Protein 2C3F (pdb70)

Nearest PDB structures (foldseek):
  2c3f-assembly1_A  TM=1.003E+00  e=1.573E-57  Streptococcus pyogenes
  3eka-assembly1_A  TM=9.941E-01  e=5.728E-52  Streptococcus pyogenes
  2dp5-assembly1_A  TM=1.001E+00  e=6.295E-51  Streptococcus pyogenes
  6x3m-assembly2_D  TM=7.873E-01  e=4.882E-37  Streptococcus pyogenes phage H4489A
  6wv2-assembly1_A  TM=9.890E-01  e=7.586E-31  Streptococcus pyogenes phage H4489A

Sequence (322 aa):
LRVQFKRMKAAEWARSDVILLESEIGFETDTGFARAGDGHNRFSDLGYISPLDYNLLTNKPNIDGLATKVETAQKLQQKADKETVYTKAESKQELDKKLNLKGGVMTGQLKFKPATGGAVNIDLSSTRGAGVVVYSDNDTSDGPLMSLRTGKETFNQSALFVDYKGTTNAVNIAMRQPTTPNFSSALNITSGNENGSAMQLRGSEKALGTLKITHENPSIGADYDKNAAALSIDIVKKTNGAGTAAQGIYINSTSGTTGKLLRIRNLSDDKFYVKSDGGFYAKETSQIDGNLKLKDPTANDHAATKAYVDKAISELKKLILK

Solvent-accessible surface area: 31486 Å² total; per-residue (Å²): 217,238,94,136,80,98,114,37,103,29,61,64,2,64,181,16,102,44,70,2,126,134,84,65,53,0,69,4,65,86,55,48,108,15,35,37,7,54,38,128,46,120,3,56,100,12,54,96,103,74,91,149,66,106,112,119,100,119,153,89,82,112,94,146,55,119,87,80,189,112,53,57,59,124,122,114,82,154,150,82,97,199,103,104,89,156,80,190,78,80,44,69,51,83,125,119,154,147,110,100,193,134,44,54,138,95,140,52,157,109,105,101,139,114,153,166,57,65,62,88,75,88,110,72,106,120,84,115,46,77,35,95,100,71,170,61,146,105,140,110,84,162,42,100,108,121,84,100,200,70,56,158,186,123,108,121,125,80,62,127,157,70,114,93,196,57,150,102,103,53,95,121,94,54,97,196,171,53,143,98,128,95,216,64,74,54,109,122,85,121,61,89,95,173,144,37,82,67,117,158,96,232,36,117,70,209,86,153,43,64,112,160,76,106,79,146,44,105,36,190,32,104,96,151,39,155,140,52,64,58,104,100,85,125,73,108,119,170,124,122,27,121,46,74,102,68,131,42,118,152,98,91,40,137,115,61,65,141,34,86,61,77,124,82,107,100,178,90,48,32,70,69,41,37,88,53,114,46,31,142,84,38,86,132,145,89,150,109,135,55,145,114,204,73,181,85,21,129,48,168,133,91,60,58,20,165,64,114,76,69,74,54,112,44,97,93,135,134,128,108,127,221

Radius of gyration: 59.36 Å; Cα contacts (8 Å, |Δi|>4): 219; chains: 1; bounding box: 44×42×215 Å

Foldseek 3Di:
DPDDAAEEAPVCQVPDPDAAQAQGWYAHPVPRWIFGGNHDDGPVPTDTPDDPDLVPDDPDPPPVPDDDPVVVVVVCVPDDDPVPDDDPVRVVVVCVVDDDPVDDDDPDDDDDDDCVDDPDDFDCPPHDDDTDDFDDPDPDDDDDSDDFDDDDPPDDDDSDDQDDDDDDDSDDFDDDDDPDDDDDDSDDWDDPDPPDDSDDFDDDDPPDDSDDFDDDPPDPDPCPCVPPDSDDWDDFDDVVDPTDDDDTDDFDDVVADQAWRAFDDDPPHTAKTQGSVGDMDHNDDDDDPDDDDDDADDDPPDDHDPVRVVVVVVVVVVVVVD

InterPro domains:
  IPR009860 Hyaluronidase, bacterial [PF07212] (130-295)
  IPR041352 Major tropism determinant, N-terminal domain [PF18454] (9-45)

B-factor: mean 29.76, std 8.84, range [9.26, 75.33]

Structure (mmCIF, N/CA/C/O backbone):
data_2C3F
#
_entry.id   2C3F
#
_cell.length_a   58.534
_cell.length_b   58.534
_cell.length_c   586.585
_cell.angle_alpha   90.00
_cell.angle_beta   90.00
_cell.angle_gamma   120.00
#
_symmetry.space_group_name_H-M   'H 3 2'
#
loop_
_entity.id
_entity.type
_entity.pdbx_description
1 polymer 'HYALURONIDASE, PHAGE ASSOCIATED'
2 non-polymer 'SODIUM ION'
3 water water
#
loop_
_atom_site.group_PDB
_atom_site.id
_atom_site.type_symbol
_atom_site.label_atom_id
_atom_site.label_alt_id
_atom_site.label_comp_id
_atom_site.label_asym_id
_atom_site.label_entity_id
_atom_site.label_seq_id
_atom_site.pdbx_PDB_ins_code
_atom_site.Cartn_x
_atom_site.Cartn_y
_atom_site.Cartn_z
_atom_site.occupancy
_atom_site.B_iso_or_equiv
_atom_site.auth_seq_id
_atom_site.auth_comp_id
_atom_site.auth_asym_id
_atom_site.auth_atom_id
_atom_site.pdbx_PDB_model_num
ATOM 1 N N . LEU A 1 28 ? -5.186 -4.662 3.806 1.00 48.68 7 LEU A N 1
ATOM 2 C CA . LEU A 1 28 ? -3.877 -4.671 4.524 1.00 48.25 7 LEU A CA 1
ATOM 3 C C . LEU A 1 28 ? -3.987 -5.406 5.842 1.00 47.02 7 LEU A C 1
ATOM 4 O O . LEU A 1 28 ? -4.883 -5.115 6.646 1.00 48.23 7 LEU A O 1
ATOM 9 N N . ARG A 1 29 ? -3.089 -6.360 6.063 1.00 44.69 8 ARG A N 1
ATOM 10 C CA . ARG A 1 29 ? -2.807 -6.825 7.416 1.00 42.30 8 ARG A CA 1
ATOM 11 C C . ARG A 1 29 ? -1.361 -6.417 7.622 1.00 40.15 8 ARG A C 1
ATOM 12 O O . ARG A 1 29 ? -0.462 -7.009 7.039 1.00 41.03 8 ARG A O 1
ATOM 20 N N . VAL A 1 30 ? -1.135 -5.398 8.434 1.00 35.60 9 VAL A N 1
ATOM 21 C CA . VAL A 1 30 ? 0.206 -4.862 8.579 1.00 31.19 9 VAL A CA 1
ATOM 22 C C . VAL A 1 30 ? 0.976 -5.705 9.579 1.00 28.62 9 VAL A C 1
ATOM 23 O O . VAL A 1 30 ? 0.425 -6.066 10.610 1.00 27.03 9 VAL A O 1
ATOM 27 N N . GLN A 1 31 ? 2.244 -6.007 9.280 1.00 25.40 10 GLN A N 1
ATOM 28 C CA . GLN A 1 31 ? 3.133 -6.574 10.274 1.00 24.27 10 GLN A CA 1
ATOM 29 C C . GLN A 1 31 ? 4.307 -5.615 10.440 1.00 23.50 10 GLN A C 1
ATOM 30 O O . GLN A 1 31 ? 4.594 -4.813 9.544 1.00 24.49 10 GLN A O 1
ATOM 36 N N . PHE A 1 32 ? 4.955 -5.701 11.578 1.00 22.44 11 PHE A N 1
ATOM 37 C CA . PHE A 1 32 ? 5.917 -4.655 12.010 1.00 21.06 11 PHE A CA 1
ATOM 38 C C . PHE A 1 32 ? 7.265 -5.259 12.118 1.00 22.04 11 PHE A C 1
ATOM 39 O O . PHE A 1 32 ? 7.375 -6.469 12.297 1.00 22.11 11 PHE A O 1
ATOM 47 N N . LYS A 1 33 ? 8.319 -4.438 12.047 1.00 22.84 12 LYS A N 1
ATOM 48 C CA . LYS A 1 33 ? 9.664 -4.935 12.334 1.00 23.66 12 LYS A CA 1
ATOM 49 C C . LYS A 1 33 ? 9.631 -5.614 13.730 1.00 23.21 12 LYS A C 1
ATOM 50 O O . LYS A 1 33 ? 9.049 -5.068 14.697 1.00 23.44 12 LYS A O 1
ATOM 56 N N . ARG A 1 34 ? 10.231 -6.790 13.897 1.00 21.60 13 ARG A N 1
ATOM 57 C CA . ARG A 1 34 ? 10.020 -7.501 15.134 1.00 22.77 13 ARG A CA 1
ATOM 58 C C . ARG A 1 34 ? 11.146 -8.528 15.373 1.00 21.93 13 ARG A C 1
ATOM 59 O O . ARG A 1 34 ? 11.707 -9.027 14.393 1.00 21.65 13 ARG A O 1
ATOM 67 N N . MET A 1 35 ? 11.460 -8.756 16.636 1.00 22.86 14 MET A N 1
ATOM 68 C CA . MET A 1 35 ? 12.417 -9.774 17.087 1.00 24.19 14 MET A CA 1
ATOM 69 C C . MET A 1 35 ? 12.248 -9.921 18.585 1.00 25.07 14 MET A C 1
ATOM 70 O O . MET A 1 35 ? 11.373 -9.281 19.181 1.00 24.55 14 MET A O 1
ATOM 75 N N . LYS A 1 36 ? 13.041 -10.779 19.249 1.00 23.63 15 LYS A N 1
ATOM 76 C CA . LYS A 1 36 ? 12.905 -10.892 20.681 1.00 24.96 15 LYS A CA 1
ATOM 77 C C . LYS A 1 36 ? 13.410 -9.661 21.417 1.00 26.01 15 LYS A C 1
ATOM 78 O O . LYS A 1 36 ? 14.252 -8.926 20.891 1.00 26.48 15 LYS A O 1
ATOM 84 N N . ALA A 1 37 ? 12.873 -9.429 22.607 1.00 26.75 16 ALA A N 1
ATOM 85 C CA . ALA A 1 37 ? 13.259 -8.285 23.414 1.00 27.96 16 ALA A CA 1
ATOM 86 C C . ALA A 1 37 ? 14.786 -8.171 23.564 1.00 29.22 16 ALA A C 1
ATOM 87 O O . ALA A 1 37 ? 15.359 -7.076 23.402 1.00 27.16 16 ALA A O 1
ATOM 89 N N . ALA A 1 38 ? 15.448 -9.306 23.854 1.00 28.61 17 ALA A N 1
ATOM 90 C CA . ALA A 1 38 ? 16.933 -9.317 23.974 1.00 28.92 17 ALA A CA 1
ATOM 91 C C . ALA A 1 38 ? 17.671 -8.945 22.673 1.00 28.67 17 ALA A C 1
ATOM 92 O O . ALA A 1 38 ? 18.712 -8.246 22.704 1.00 29.27 17 ALA A O 1
ATOM 94 N N . GLU A 1 39 ? 17.111 -9.353 21.533 1.00 27.25 18 GLU A N 1
ATOM 95 C CA . GLU A 1 39 ? 17.644 -9.090 20.225 1.00 27.18 18 GLU A CA 1
ATOM 96 C C . GLU A 1 39 ? 17.513 -7.607 19.915 1.00 27.29 18 GLU A C 1
ATOM 97 O O . GLU A 1 39 ? 18.473 -6.958 19.485 1.00 26.05 18 GLU A O 1
ATOM 103 N N . TRP A 1 40 ? 16.327 -7.072 20.193 1.00 26.56 19 TRP A N 1
ATOM 104 C CA . TRP A 1 40 ? 16.131 -5.611 20.090 1.00 26.31 19 TRP A CA 1
ATOM 105 C C . TRP A 1 40 ? 17.177 -4.814 20.885 1.00 28.11 19 TRP A C 1
ATOM 106 O O . TRP A 1 40 ? 17.727 -3.853 20.366 1.00 28.98 19 TRP A O 1
ATOM 117 N N . ALA A 1 41 ? 17.476 -5.230 22.115 1.00 29.08 20 ALA A N 1
ATOM 118 C CA . ALA A 1 41 ? 18.316 -4.428 23.012 1.00 30.68 20 ALA A CA 1
ATOM 119 C C . ALA A 1 41 ? 19.746 -4.287 22.496 1.00 31.92 20 ALA A C 1
ATOM 120 O O . ALA A 1 41 ? 20.456 -3.361 22.878 1.00 32.95 20 ALA A O 1
ATOM 122 N N . ARG A 1 42 ? 20.149 -5.189 21.608 1.00 32.02 21 ARG A N 1
ATOM 123 C CA . ARG A 1 42 ? 21.427 -5.119 20.935 1.00 33.98 21 ARG A CA 1
ATOM 124 C C . ARG A 1 42 ? 21.342 -4.626 19.486 1.00 33.33 21 ARG A C 1
ATOM 125 O O . ARG A 1 42 ? 22.364 -4.490 18.815 1.00 34.99 21 ARG A O 1
ATOM 133 N N . SER A 1 43 ? 20.135 -4.355 18.983 1.00 30.53 22 SER A N 1
ATOM 134 C CA . SER A 1 43 ? 19.983 -4.045 17.572 1.00 28.15 22 SER A CA 1
ATOM 135 C C . SER A 1 43 ? 20.404 -2.608 17.290 1.00 27.19 22 SER A C 1
ATOM 136 O O . SER A 1 43 ? 20.218 -1.758 18.139 1.00 27.52 22 SER A O 1
ATOM 139 N N . ASP A 1 44 ? 20.891 -2.355 16.084 1.00 28.20 23 ASP A N 1
ATOM 140 C CA . ASP A 1 44 ? 21.195 -0.950 15.641 1.00 28.73 23 ASP A CA 1
ATOM 141 C C . ASP A 1 44 ? 20.071 -0.338 14.832 1.00 28.19 23 ASP A C 1
ATOM 142 O O . ASP A 1 44 ? 20.221 0.768 14.289 1.00 27.39 23 ASP A O 1
ATOM 150 N N . VAL A 1 45 ? 18.963 -1.072 14.702 1.00 26.57 24 VAL A N 1
ATOM 151 C CA . VAL A 1 45 ? 17.849 -0.664 13.872 1.00 26.06 24 VAL A CA 1
ATOM 152 C C . VAL A 1 45 ? 17.262 0.587 14.480 1.00 24.54 24 VAL A C 1
ATOM 153 O O . VAL A 1 45 ? 16.979 0.602 15.677 1.00 26.74 24 VAL A O 1
ATOM 157 N N . ILE A 1 46 ? 17.165 1.643 13.681 1.00 23.02 25 ILE A N 1
ATOM 158 C CA . ILE A 1 46 ? 16.496 2.882 14.136 1.00 22.58 25 ILE A CA 1
ATOM 159 C C . ILE A 1 46 ? 15.100 2.997 13.537 1.00 22.56 25 ILE A C 1
ATOM 160 O O . ILE A 1 46 ? 14.956 3.218 12.337 1.00 22.97 25 ILE A O 1
ATOM 165 N N . LEU A 1 47 ? 14.090 2.870 14.388 1.00 22.38 26 LEU A N 1
ATOM 166 C CA . LEU A 1 47 ? 12.669 3.012 13.954 1.00 21.26 26 LEU A CA 1
ATOM 167 C C . LEU A 1 47 ? 12.388 4.467 13.579 1.00 21.45 26 LEU A C 1
ATOM 168 O O . LEU A 1 47 ? 12.911 5.388 14.230 1.00 21.48 26 LEU A O 1
ATOM 173 N N . LEU A 1 48 ? 11.598 4.683 12.537 1.00 21.18 27 LEU A N 1
ATOM 174 C CA . LEU A 1 48 ? 11.186 6.077 12.206 1.00 21.16 27 LEU A CA 1
ATOM 175 C C . LEU A 1 48 ? 10.269 6.669 13.266 1.00 21.58 27 LEU A C 1
ATOM 176 O O . LEU A 1 48 ? 9.705 5.955 14.099 1.00 20.55 27 LEU A O 1
ATOM 181 N N . GLU A 1 49 ? 10.129 8.001 13.273 1.00 20.55 28 GLU A N 1
ATOM 182 C CA . GLU A 1 49 ? 9.265 8.607 14.244 1.00 19.83 28 GLU A CA 1
ATOM 183 C C . GLU A 1 49 ? 7.848 8.011 14.068 1.00 20.26 28 GLU A C 1
ATOM 184 O O . GLU A 1 49 ? 7.282 8.128 12.985 1.00 21.37 28 GLU A O 1
ATOM 190 N N . SER A 1 50 ? 7.315 7.441 15.154 1.00 20.45 29 SER A N 1
ATOM 191 C CA . SER A 1 50 ? 5.982 6.750 15.247 1.00 21.17 29 SER A CA 1
ATOM 192 C C . SER A 1 50 ? 5.994 5.343 14.710 1.00 22.08 29 SER A C 1
ATOM 193 O O . SER A 1 50 ? 5.001 4.617 14.868 1.00 22.34 29 SER A O 1
ATOM 196 N N . GLU A 1 51 ? 7.085 4.908 14.070 1.00 20.42 30 GLU A N 1
ATOM 197 C CA . GLU A 1 51 ? 7.061 3.548 13.493 1.00 19.26 30 GLU A CA 1
ATOM 198 C C . GLU A 1 51 ? 7.116 2.554 14.630 1.00 19.26 30 GLU A C 1
ATOM 199 O O . GLU A 1 51 ? 7.918 2.673 15.535 1.00 17.48 30 GLU A O 1
ATOM 205 N N . ILE A 1 52 ? 6.257 1.527 14.583 1.00 18.13 31 ILE A N 1
ATOM 206 C CA . ILE A 1 52 ? 6.188 0.570 15.672 1.00 19.17 31 ILE A CA 1
ATOM 207 C C . ILE A 1 52 ? 7.140 -0.628 15.416 1.00 18.73 31 ILE A C 1
ATOM 208 O O . ILE A 1 52 ? 7.257 -1.101 14.284 1.00 20.11 31 ILE A O 1
ATOM 213 N N . GLY A 1 53 ? 7.759 -1.082 16.486 1.00 20.32 32 GLY A N 1
ATOM 214 C CA . GLY A 1 53 ? 8.570 -2.330 16.505 1.00 20.58 32 GLY A CA 1
ATOM 215 C C . GLY A 1 53 ? 8.013 -3.180 17.603 1.00 20.51 32 GLY A C 1
ATOM 216 O O . GLY A 1 53 ? 7.553 -2.667 18.625 1.00 18.77 32 GLY A O 1
ATOM 217 N N . PHE A 1 54 ? 8.083 -4.501 17.413 1.00 20.50 33 PHE A N 1
ATOM 218 C CA . PHE A 1 54 ? 7.391 -5.423 18.273 1.00 21.25 33 PHE A CA 1
ATOM 219 C C . PHE A 1 54 ? 8.363 -6.441 18.876 1.00 21.42 33 PHE A C 1
ATOM 220 O O . PHE A 1 54 ? 9.241 -6.959 18.159 1.00 21.30 33 PHE A O 1
ATOM 228 N N . GLU A 1 55 ? 8.229 -6.672 20.172 1.00 21.25 34 GLU A N 1
ATOM 229 C CA . GLU A 1 55 ? 9.002 -7.729 20.876 1.00 22.67 34 GLU A CA 1
ATOM 230 C C . GLU A 1 55 ? 8.240 -9.056 20.801 1.00 24.06 34 GLU A C 1
ATOM 231 O O . GLU A 1 55 ? 7.174 -9.199 21.406 1.00 23.34 34 GLU A O 1
ATOM 237 N N . THR A 1 56 ? 8.769 -10.021 20.058 1.00 24.40 35 THR A N 1
ATOM 238 C CA . THR A 1 56 ? 7.974 -11.209 19.730 1.00 25.39 35 THR A CA 1
ATOM 239 C C . THR A 1 56 ? 7.740 -12.132 20.944 1.00 26.70 35 THR A C 1
ATOM 240 O O . THR A 1 56 ? 6.752 -12.904 20.956 1.00 26.95 35 THR A O 1
ATOM 244 N N . ASP A 1 57 ? 8.606 -12.063 21.949 1.00 27.50 36 ASP A N 1
ATOM 245 C CA . ASP A 1 57 ? 8.502 -12.948 23.120 1.00 29.06 36 ASP A CA 1
ATOM 246 C C . ASP A 1 57 ? 7.766 -12.279 24.257 1.00 29.41 36 ASP A C 1
ATOM 247 O O . ASP A 1 57 ? 7.459 -12.916 25.241 1.00 31.06 36 ASP A O 1
ATOM 252 N N . THR A 1 58 ? 7.522 -10.976 24.169 1.00 28.20 37 THR A N 1
ATOM 253 C CA . THR A 1 58 ? 6.825 -10.302 25.260 1.00 26.80 37 THR A CA 1
ATOM 254 C C . THR A 1 58 ? 5.440 -9.810 24.832 1.00 25.25 37 THR A C 1
ATOM 255 O O . THR A 1 58 ? 4.570 -9.537 25.713 1.00 25.55 37 THR A O 1
ATOM 259 N N . GLY A 1 59 ? 5.256 -9.642 23.523 1.00 22.66 38 GLY A N 1
ATOM 260 C CA . GLY A 1 59 ? 4.010 -9.054 22.996 1.00 23.59 38 GLY A CA 1
ATOM 261 C C . GLY A 1 59 ? 3.918 -7.525 23.107 1.00 23.08 38 GLY A C 1
ATOM 262 O O . GLY A 1 59 ? 2.866 -6.932 22.819 1.00 23.44 38 GLY A O 1
ATOM 263 N N . PHE A 1 60 ? 5.005 -6.885 23.499 1.00 22.08 39 PHE A N 1
ATOM 264 C CA . PHE A 1 60 ? 5.004 -5.418 23.719 1.00 22.86 39 PHE A CA 1
ATOM 265 C C . PHE A 1 60 ? 5.540 -4.669 22.528 1.00 22.01 39 PHE A C 1
ATOM 266 O O . PHE A 1 60 ? 6.402 -5.169 21.810 1.00 20.44 39 PHE A O 1
ATOM 274 N N . ALA A 1 61 ? 5.013 -3.462 22.309 1.00 21.20 40 ALA A N 1
ATOM 275 C CA . ALA A 1 61 ? 5.481 -2.608 21.208 1.00 21.14 40 ALA A CA 1
ATOM 276 C C . ALA A 1 61 ? 6.137 -1.361 21.760 1.00 19.96 40 ALA A C 1
ATOM 277 O O . ALA A 1 61 ? 5.868 -0.945 22.875 1.00 19.70 40 ALA A O 1
ATOM 279 N N . ARG A 1 62 ? 6.994 -0.753 20.956 1.00 20.49 41 ARG A N 1
ATOM 280 C CA . ARG A 1 62 ? 7.538 0.580 21.238 1.00 20.50 41 ARG A CA 1
ATOM 281 C C . ARG A 1 62 ? 7.547 1.317 19.919 1.00 20.49 41 ARG A C 1
ATOM 282 O O . ARG A 1 62 ? 7.661 0.709 18.829 1.00 21.54 41 ARG A O 1
ATOM 290 N N . ALA A 1 63 ? 7.442 2.639 19.978 1.00 19.60 42 ALA A N 1
ATOM 291 C CA . ALA A 1 63 ? 7.399 3.397 18.746 1.00 18.24 42 ALA A CA 1
ATOM 292 C C . ALA A 1 63 ? 8.627 4.273 18.613 1.00 18.03 42 ALA A C 1
ATOM 293 O O . ALA A 1 63 ? 9.069 4.795 19.606 1.00 18.57 42 ALA A O 1
ATOM 295 N N . GLY A 1 64 ? 9.128 4.420 17.385 1.00 16.86 43 GLY A N 1
ATOM 296 C CA . GLY A 1 64 ? 10.445 5.115 17.187 1.00 18.63 43 GLY A CA 1
ATOM 297 C C . GLY A 1 64 ? 10.294 6.610 17.394 1.00 21.02 43 GLY A C 1
ATOM 298 O O . GLY A 1 64 ? 9.169 7.170 17.366 1.00 19.59 43 GLY A O 1
ATOM 299 N N . ASP A 1 65 ? 11.417 7.251 17.709 1.00 21.40 44 ASP A N 1
ATOM 300 C CA . ASP A 1 65 ? 11.500 8.735 17.677 1.00 21.64 44 ASP A CA 1
ATOM 301 C C . ASP A 1 65 ? 12.324 9.261 16.489 1.00 22.69 44 ASP A C 1
ATOM 302 O O . ASP A 1 65 ? 12.474 10.489 16.297 1.00 22.84 44 ASP A O 1
ATOM 307 N N . GLY A 1 66 ? 12.860 8.350 15.690 1.00 21.38 45 GLY A N 1
ATOM 308 C CA . GLY A 1 66 ? 13.627 8.649 14.505 1.00 23.92 45 GLY A CA 1
ATOM 309 C C . GLY A 1 66 ? 15.133 8.699 14.789 1.00 24.00 45 GLY A C 1
ATOM 310 O O . GLY A 1 66 ? 15.937 8.820 13.870 1.00 25.74 45 GLY A O 1
ATOM 311 N N . HIS A 1 67 ? 15.507 8.452 16.031 1.00 22.02 46 HIS A N 1
ATOM 312 C CA . HIS A 1 67 ? 16.929 8.484 16.383 1.00 22.32 46 HIS A CA 1
ATOM 313 C C . HIS A 1 67 ? 17.378 7.494 17.411 1.00 21.09 46 HIS A C 1
ATOM 314 O O . HIS A 1 67 ? 18.503 6.965 17.293 1.00 21.37 46 HIS A O 1
ATOM 321 N N . ASN A 1 68 ? 16.541 7.189 18.417 1.00 19.37 47 ASN A N 1
ATOM 322 C CA . ASN A 1 68 ? 16.949 6.302 19.487 1.00 20.79 47 ASN A CA 1
ATOM 323 C C . ASN A 1 68 ? 16.891 4.846 19.090 1.00 21.06 47 ASN A C 1
ATOM 324 O O . ASN A 1 68 ? 16.039 4.432 18.257 1.00 19.50 47 ASN A O 1
ATOM 329 N N . ARG A 1 69 ? 17.838 4.071 19.621 1.00 22.45 48 ARG A N 1
ATOM 330 C CA . ARG A 1 69 ? 17.740 2.622 19.447 1.00 23.08 48 ARG A CA 1
ATOM 331 C C . ARG A 1 69 ? 16.597 2.091 20.304 1.00 21.48 48 ARG A C 1
ATOM 332 O O . ARG A 1 69 ? 16.125 2.750 21.213 1.00 20.93 48 ARG A O 1
ATOM 340 N N . PHE A 1 70 ? 16.201 0.838 20.032 1.00 21.81 49 PHE A N 1
ATOM 341 C CA . PHE A 1 70 ? 14.930 0.314 20.564 1.00 20.95 49 PHE A CA 1
ATOM 342 C C . PHE A 1 70 ? 14.946 0.211 22.047 1.00 21.96 49 PHE A C 1
ATOM 343 O O . PHE A 1 70 ? 13.953 0.552 22.700 1.00 22.51 49 PHE A O 1
ATOM 351 N N . SER A 1 71 ? 16.095 -0.172 22.645 1.00 21.96 50 SER A N 1
ATOM 352 C CA . SER A 1 71 ? 16.145 -0.238 24.102 1.00 24.13 50 SER A CA 1
ATOM 353 C C . SER A 1 71 ? 15.988 1.084 24.769 1.00 24.25 50 SER A C 1
ATOM 354 O O . SER A 1 71 ? 15.690 1.137 25.955 1.00 24.86 50 SER A O 1
ATOM 357 N N . ASP A 1 72 ? 16.218 2.163 24.027 1.00 23.69 51 ASP A N 1
ATOM 358 C CA . ASP A 1 72 ? 16.007 3.504 24.571 1.00 24.18 51 ASP A CA 1
ATOM 359 C C . ASP A 1 72 ? 14.638 4.140 24.309 1.00 24.06 51 ASP A C 1
ATOM 360 O O . ASP A 1 72 ? 14.403 5.272 24.721 1.00 25.90 51 ASP A O 1
ATOM 365 N N . LEU A 1 73 ? 13.755 3.382 23.679 1.00 22.63 52 LEU A N 1
ATOM 366 C CA . LEU A 1 73 ? 12.387 3.839 23.407 1.00 20.91 52 LEU A CA 1
ATOM 367 C C . LEU A 1 73 ? 11.504 3.428 24.555 1.00 22.22 52 LEU A C 1
ATOM 368 O O . LEU A 1 73 ? 11.754 2.421 25.245 1.00 21.07 52 LEU A O 1
ATOM 373 N N . GLY A 1 74 ? 10.416 4.174 24.738 1.00 22.02 53 GLY A N 1
ATOM 374 C CA . GLY A 1 74 ? 9.516 3.846 25.826 1.00 23.11 53 GLY A CA 1
ATOM 375 C C . GLY A 1 74 ? 8.413 2.942 25.234 1.00 23.07 53 GLY A C 1
ATOM 376 O O . GLY A 1 74 ? 8.266 2.834 24.006 1.00 22.74 53 GLY A O 1
ATOM 377 N N . TYR A 1 75 ? 7.645 2.300 26.109 1.00 23.28 54 TYR A N 1
ATOM 378 C CA . TYR A 1 75 ? 6.499 1.524 25.604 1.00 23.42 54 TYR A CA 1
ATOM 379 C C . TYR A 1 75 ? 5.414 2.476 25.095 1.00 23.66 54 TYR A C 1
ATOM 380 O O . TYR A 1 75 ? 5.467 3.682 25.329 1.00 22.18 54 TYR A O 1
ATOM 389 N N . ILE A 1 76 ? 4.449 1.902 24.384 1.00 22.55 55 ILE A N 1
ATOM 390 C CA . ILE A 1 76 ? 3.494 2.708 23.609 1.00 22.78 55 ILE A CA 1
ATOM 391 C C . ILE A 1 76 ? 2.296 3.143 24.452 1.00 22.58 55 ILE A C 1
ATOM 392 O O . ILE A 1 76 ? 1.370 3.818 23.953 1.00 22.73 55 ILE A O 1
ATOM 400 N N . SER A 1 77 ? 2.283 2.750 25.726 1.00 23.71 56 SER A N 1
ATOM 401 C CA . SER A 1 77 ? 1.228 3.164 26.634 1.00 25.39 56 SER A CA 1
ATOM 402 C C . SER A 1 77 ? 1.827 3.385 28.033 1.00 27.04 56 SER A C 1
ATOM 403 O O . SER A 1 77 ? 2.834 2.749 28.363 1.00 28.90 56 SER A O 1
ATOM 406 N N . PRO A 1 78 ? 1.239 4.276 28.858 1.00 26.82 57 PRO A N 1
ATOM 407 C CA . PRO A 1 78 ? 1.885 4.691 30.091 1.00 27.83 57 PRO A CA 1
ATOM 408 C C . PRO A 1 78 ? 2.109 3.569 31.080 1.00 28.29 57 PRO A C 1
ATOM 409 O O . PRO A 1 78 ? 1.350 2.585 31.112 1.00 27.47 57 PRO A O 1
ATOM 413 N N . LEU A 1 79 ? 3.170 3.739 31.855 1.00 27.98 58 LEU A N 1
ATOM 414 C CA . LEU A 1 79 ? 3.547 2.811 32.909 1.00 30.48 58 LEU A CA 1
ATOM 415 C C . LEU A 1 79 ? 3.810 3.639 34.162 1.00 30.37 58 LEU A C 1
ATOM 416 O O . LEU A 1 79 ? 4.746 3.369 34.914 1.00 30.39 58 LEU A O 1
ATOM 421 N N . ASP A 1 80 ? 2.987 4.647 34.411 1.00 29.10 59 ASP A N 1
ATOM 422 C CA . ASP A 1 80 ? 3.227 5.593 35.497 1.00 30.52 59 ASP A CA 1
ATOM 423 C C . ASP A 1 80 ? 2.130 5.317 36.514 1.00 29.00 59 ASP A C 1
ATOM 424 O O . ASP A 1 80 ? 0.944 5.434 36.188 1.00 29.40 59 ASP A O 1
ATOM 429 N N . TYR A 1 81 ? 2.508 4.915 37.724 1.00 27.36 60 TYR A N 1
ATOM 430 C CA . TYR A 1 81 ? 1.518 4.596 38.758 1.00 27.70 60 TYR A CA 1
ATOM 431 C C . TYR A 1 81 ? 0.470 5.719 38.956 1.00 28.44 60 TYR A C 1
ATOM 432 O O . TYR A 1 81 ? -0.723 5.452 39.082 1.00 28.11 60 TYR A O 1
ATOM 441 N N . ASN A 1 82 ? 0.931 6.963 38.934 1.00 29.79 61 ASN A N 1
ATOM 442 C CA . ASN A 1 82 ? 0.042 8.119 39.058 1.00 32.72 61 ASN A CA 1
ATOM 443 C C . ASN A 1 82 ? -1.138 8.127 38.100 1.00 33.01 61 ASN A C 1
ATOM 444 O O . ASN A 1 82 ? -2.179 8.681 38.444 1.00 34.21 61 ASN A O 1
ATOM 449 N N . LEU A 1 83 ? -0.959 7.559 36.903 1.00 31.74 62 LEU A N 1
ATOM 450 C CA . LEU A 1 83 ? -1.972 7.573 35.856 1.00 30.76 62 LEU A CA 1
ATOM 451 C C . LEU A 1 83 ? -2.993 6.433 35.936 1.00 30.34 62 LEU A C 1
ATOM 452 O O . LEU A 1 83 ? -3.981 6.444 35.186 1.00 29.67 62 LEU A O 1
ATOM 457 N N . LEU A 1 84 ? -2.794 5.479 36.845 1.00 28.57 63 LEU A N 1
ATOM 458 C CA . LEU A 1 84 ? -3.713 4.346 36.945 1.00 28.57 63 LEU A CA 1
ATOM 459 C C . LEU A 1 84 ? -5.112 4.745 37.426 1.00 29.00 63 LEU A C 1
ATOM 460 O O . LEU A 1 84 ? -5.263 5.764 38.069 1.00 28.33 63 LEU A O 1
ATOM 465 N N . THR A 1 85 ? -6.122 3.949 37.071 1.00 28.47 64 THR A N 1
ATOM 466 C CA . THR A 1 85 ? -7.437 4.102 37.650 1.00 29.14 64 THR A CA 1
ATOM 467 C C . THR A 1 85 ? -7.576 3.014 38.700 1.00 29.37 64 THR A C 1
ATOM 468 O O . THR A 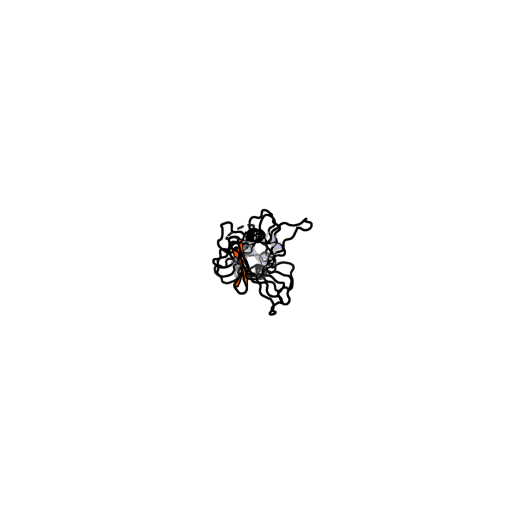1 85 ? -6.789 2.043 38.709 1.00 27.29 64 THR A O 1
ATOM 472 N N . ASN A 1 86 ? -8.562 3.142 39.596 1.00 29.32 65 ASN A N 1
ATOM 473 C CA . ASN A 1 86 ? -8.761 2.113 40.644 1.00 31.12 65 ASN A CA 1
ATOM 474 C C . ASN A 1 86 ? -7.543 1.881 41.556 1.00 30.88 65 ASN A C 1
ATOM 475 O O . ASN A 1 86 ? -7.239 0.753 41.965 1.00 30.87 65 ASN A O 1
ATOM 480 N N . LYS A 1 87 ? -6.842 2.953 41.865 1.00 30.59 66 LYS A N 1
ATOM 481 C CA . LYS A 1 87 ? -5.701 2.863 42.723 1.00 31.34 66 LYS A CA 1
ATOM 482 C C . LYS A 1 87 ? -6.149 2.499 44.141 1.00 32.84 66 LYS A C 1
ATOM 483 O O . LYS A 1 87 ? -7.251 2.890 44.575 1.00 32.61 66 LYS A O 1
ATOM 489 N N . PRO A 1 88 ? -5.326 1.714 44.855 1.00 32.84 67 PRO A N 1
ATOM 490 C CA . PRO A 1 88 ? -5.639 1.483 46.275 1.00 34.10 67 PRO A CA 1
ATOM 491 C C . PRO A 1 88 ? -5.551 2.778 47.075 1.00 33.33 67 PRO A C 1
ATOM 492 O O . PRO A 1 88 ? -4.836 3.720 46.683 1.00 33.58 67 PRO A O 1
ATOM 496 N N . ASN A 1 89 ? -6.235 2.814 48.213 1.00 34.32 68 ASN A N 1
ATOM 497 C CA . ASN A 1 89 ? -6.179 3.966 49.080 1.00 33.63 68 ASN A CA 1
ATOM 498 C C . ASN A 1 89 ? -4.896 4.036 49.915 1.00 33.69 68 ASN A C 1
ATOM 499 O O . ASN A 1 89 ? -4.927 3.822 51.134 1.00 32.16 68 ASN A O 1
ATOM 504 N N . ILE A 1 90 ? -3.777 4.333 49.254 1.00 31.83 69 ILE A N 1
ATOM 505 C CA . ILE A 1 90 ? -2.460 4.335 49.920 1.00 31.68 69 ILE A CA 1
ATOM 506 C C . ILE A 1 90 ? -2.423 5.277 51.110 1.00 32.09 69 ILE A C 1
ATOM 507 O O . ILE A 1 90 ? -1.811 4.965 52.135 1.00 31.27 69 ILE A O 1
ATOM 512 N N . ASP A 1 91 ? -3.041 6.453 50.958 1.00 31.82 70 ASP A N 1
ATOM 513 C CA . ASP A 1 91 ? -2.969 7.466 51.989 1.00 32.07 70 ASP A CA 1
ATOM 514 C C . ASP A 1 91 ? -3.728 7.063 53.246 1.00 31.24 70 ASP A C 1
ATOM 515 O O . ASP A 1 91 ? -3.557 7.687 54.298 1.00 32.35 70 ASP A O 1
ATOM 520 N N . GLY A 1 92 ? -4.565 6.035 53.131 1.00 29.47 71 GLY A N 1
ATOM 521 C CA . GLY A 1 92 ? -5.264 5.449 54.295 1.00 29.25 71 GLY A CA 1
ATOM 522 C C . GLY A 1 92 ? -4.515 4.383 55.092 1.00 27.86 71 GLY A C 1
ATOM 523 O O . GLY A 1 92 ? -5.009 3.895 56.114 1.00 27.85 71 GLY A O 1
ATOM 524 N N . LEU A 1 93 ? -3.345 3.998 54.587 1.00 26.57 72 LEU A N 1
ATOM 525 C CA . LEU A 1 93 ? -2.549 2.905 55.160 1.00 24.67 72 LEU A CA 1
ATOM 526 C C . LEU A 1 93 ? -1.516 3.480 56.137 1.00 24.66 72 LEU A C 1
ATOM 527 O O . LEU A 1 93 ? -0.916 4.499 55.846 1.00 24.91 72 LEU A O 1
ATOM 532 N N . ALA A 1 94 ? -1.304 2.811 57.269 1.00 24.24 73 ALA A N 1
ATOM 533 C CA . ALA A 1 94 ? -0.392 3.291 58.292 1.00 23.95 73 ALA A CA 1
ATOM 534 C C . ALA A 1 94 ? 1.057 3.064 57.864 1.00 24.94 73 ALA A C 1
ATOM 535 O O . ALA A 1 94 ? 1.370 2.017 57.292 1.00 23.11 73 ALA A O 1
ATOM 537 N N . THR A 1 95 ? 1.957 4.026 58.142 1.00 24.70 74 THR A N 1
ATOM 538 C CA . THR A 1 95 ? 3.383 3.781 57.867 1.00 25.22 74 THR A CA 1
ATOM 539 C C . THR A 1 95 ? 4.042 3.111 59.055 1.00 24.30 74 THR A C 1
ATOM 540 O O . THR A 1 95 ? 3.586 3.269 60.205 1.00 24.18 74 THR A O 1
ATOM 544 N N . LYS A 1 96 ? 5.151 2.401 58.803 1.00 25.05 75 LYS A N 1
ATOM 545 C CA . LYS A 1 96 ? 5.880 1.766 59.897 1.00 24.69 75 LYS A CA 1
ATOM 546 C C . LYS A 1 96 ? 6.368 2.827 60.877 1.00 25.35 75 LYS A C 1
ATOM 547 O O . LYS A 1 96 ? 6.314 2.652 62.104 1.00 25.85 75 LYS A O 1
ATOM 553 N N . VAL A 1 97 ? 6.789 3.972 60.339 1.00 25.82 76 VAL A N 1
ATOM 554 C CA . VAL A 1 97 ? 7.300 5.037 61.193 1.00 25.50 76 VAL A CA 1
ATOM 555 C C . VAL A 1 97 ? 6.229 5.611 62.126 1.00 25.87 76 VAL A C 1
ATOM 556 O O . VAL A 1 97 ? 6.457 5.765 63.334 1.00 27.11 76 VAL A O 1
ATOM 560 N N . GLU A 1 98 ? 5.054 5.891 61.581 1.00 26.50 77 GLU A N 1
ATOM 561 C CA . GLU A 1 98 ? 4.009 6.556 62.368 1.00 26.89 77 GLU A CA 1
ATOM 562 C C . GLU A 1 98 ? 3.499 5.588 63.437 1.00 27.03 77 GLU A C 1
ATOM 563 O O . GLU A 1 98 ? 3.185 5.991 64.562 1.00 26.46 77 GLU A O 1
ATOM 566 N N . THR A 1 99 ? 3.382 4.318 63.052 1.00 26.26 78 THR A N 1
ATOM 567 C CA . THR A 1 99 ? 2.973 3.272 63.984 1.00 25.43 78 THR A CA 1
ATOM 568 C C . THR A 1 99 ? 3.946 3.111 65.145 1.00 25.66 78 THR A C 1
ATOM 569 O O . THR A 1 99 ? 3.545 3.061 66.319 1.00 25.63 78 THR A O 1
ATOM 573 N N . ALA A 1 100 ? 5.238 3.033 64.817 1.00 24.72 79 ALA A N 1
ATOM 574 C CA . ALA A 1 100 ? 6.278 2.950 65.845 1.00 24.89 79 ALA A CA 1
ATOM 575 C C . ALA A 1 100 ? 6.271 4.184 66.764 1.00 25.67 79 ALA A C 1
ATOM 576 O O . ALA A 1 100 ? 6.452 4.060 67.989 1.00 26.93 79 ALA A O 1
ATOM 578 N N . GLN A 1 101 ? 6.021 5.368 66.200 1.00 27.07 80 GLN A N 1
ATOM 579 C CA . GLN A 1 101 ? 5.987 6.589 67.024 1.00 29.23 80 GLN A CA 1
ATOM 580 C C . GLN A 1 101 ? 4.850 6.534 68.039 1.00 29.98 80 GLN A C 1
ATOM 581 O O . GLN A 1 101 ? 5.007 6.898 69.223 1.00 29.91 80 GLN A O 1
ATOM 587 N N . LYS A 1 102 ? 3.685 6.083 67.577 1.00 28.98 81 LYS A N 1
ATOM 588 C CA . LYS A 1 102 ? 2.550 5.930 68.473 1.00 29.00 81 LYS A CA 1
ATOM 589 C C . LYS A 1 102 ? 2.751 4.829 69.507 1.00 29.52 81 LYS A C 1
ATOM 590 O O . LYS A 1 102 ? 2.402 5.009 70.688 1.00 28.75 81 LYS A O 1
ATOM 596 N N . LEU A 1 103 ? 3.299 3.684 69.084 1.00 28.56 82 LEU A N 1
ATOM 597 C CA . LEU A 1 103 ? 3.532 2.594 70.037 1.00 29.54 82 LEU A CA 1
ATOM 598 C C . LEU A 1 103 ? 4.534 3.029 71.125 1.00 30.74 82 LEU A C 1
ATOM 599 O O . LEU A 1 103 ? 4.453 2.574 72.258 1.00 31.32 82 LEU A O 1
ATOM 604 N N . GLN A 1 104 ? 5.464 3.921 70.786 1.00 32.01 83 GLN A N 1
ATOM 605 C CA . GLN A 1 104 ? 6.411 4.428 71.777 1.00 32.92 83 GLN A CA 1
ATOM 606 C C . GLN A 1 104 ? 5.705 5.001 73.011 1.00 34.17 83 GLN A C 1
ATOM 607 O O . GLN A 1 104 ? 6.209 4.838 74.140 1.00 36.79 83 GLN A O 1
ATOM 609 N N . GLN A 1 105 ? 4.554 5.647 72.825 1.00 34.26 84 GLN A N 1
ATOM 610 C CA . GLN A 1 105 ? 3.806 6.230 73.949 1.00 34.68 84 GLN A CA 1
ATOM 611 C C . GLN A 1 105 ? 3.040 5.217 74.794 1.00 34.05 84 GLN A C 1
ATOM 612 O O . GLN A 1 105 ? 2.490 5.571 75.837 1.00 34.06 84 GLN A O 1
ATOM 618 N N . LYS A 1 106 ? 2.989 3.963 74.355 1.00 32.83 85 LYS A N 1
ATOM 619 C CA . LYS A 1 106 ? 2.182 2.969 75.054 1.00 32.23 85 LYS A CA 1
ATOM 620 C C . LYS A 1 106 ? 3.023 2.163 76.013 1.00 32.21 85 LYS A C 1
ATOM 621 O O . LYS A 1 106 ? 4.168 1.817 75.719 1.00 32.44 85 LYS A O 1
ATOM 627 N N . ALA A 1 107 ? 2.425 1.830 77.148 1.00 32.82 86 ALA A N 1
ATOM 628 C CA . ALA A 1 107 ? 3.072 1.009 78.159 1.00 33.65 86 ALA A CA 1
ATOM 629 C C . ALA A 1 107 ? 3.234 -0.468 77.791 1.00 34.99 86 ALA A C 1
ATOM 630 O O . ALA A 1 107 ? 2.281 -1.133 77.359 1.00 33.41 86 ALA A O 1
ATOM 632 N N . ASP A 1 108 ? 4.449 -0.971 77.996 1.00 35.86 87 ASP A N 1
ATOM 633 C CA . ASP A 1 108 ? 4.767 -2.368 77.753 1.00 38.77 87 ASP A CA 1
ATOM 634 C C . ASP A 1 108 ? 4.181 -3.204 78.871 1.00 39.84 87 ASP A C 1
ATOM 635 O O . ASP A 1 108 ? 4.315 -2.847 80.057 1.00 40.21 87 ASP A O 1
ATOM 640 N N . LYS A 1 109 ? 3.529 -4.306 78.496 1.00 40.36 88 LYS A N 1
ATOM 641 C CA . LYS A 1 109 ? 3.004 -5.279 79.437 1.00 41.95 88 LYS A CA 1
ATOM 642 C C . LYS A 1 109 ? 4.014 -5.677 80.496 1.00 42.55 88 LYS A C 1
ATOM 643 O O . LYS A 1 109 ? 3.675 -5.767 81.670 1.00 43.45 88 LYS A O 1
ATOM 649 N N . GLU A 1 110 ? 5.249 -5.937 80.069 1.00 43.43 89 GLU A N 1
ATOM 650 C CA . GLU A 1 110 ? 6.279 -6.467 80.970 1.00 44.41 89 GLU A CA 1
ATOM 651 C C . GLU A 1 110 ? 6.568 -5.526 82.142 1.00 44.46 89 GLU A C 1
ATOM 652 O O . GLU A 1 110 ? 6.903 -5.985 83.233 1.00 45.45 89 GLU A O 1
ATOM 654 N N . THR A 1 111 ? 6.395 -4.223 81.934 1.00 43.60 90 THR A N 1
ATOM 655 C CA . THR A 1 111 ? 6.915 -3.238 82.876 1.00 42.69 90 THR A CA 1
ATOM 656 C C . THR A 1 111 ? 5.838 -2.533 83.705 1.00 41.64 90 THR A C 1
ATOM 657 O O . THR A 1 111 ? 6.101 -1.475 84.274 1.00 41.23 90 THR A O 1
ATOM 661 N N . VAL A 1 112 ? 4.647 -3.123 83.772 1.00 40.01 91 VAL A N 1
ATOM 662 C CA . VAL A 1 112 ? 3.509 -2.537 84.474 1.00 40.47 91 VAL A CA 1
ATOM 663 C C . VAL A 1 112 ? 2.722 -3.679 85.132 1.00 40.50 91 VAL A C 1
ATOM 664 O O . VAL A 1 112 ? 2.599 -4.744 84.538 1.00 41.18 91 VAL A O 1
ATOM 668 N N . TYR A 1 113 ? 2.216 -3.479 86.359 1.00 39.62 92 TYR A N 1
ATOM 669 C CA . TYR A 1 113 ? 1.419 -4.511 87.026 1.00 39.08 92 TYR A CA 1
ATOM 670 C C . TYR A 1 113 ? -0.0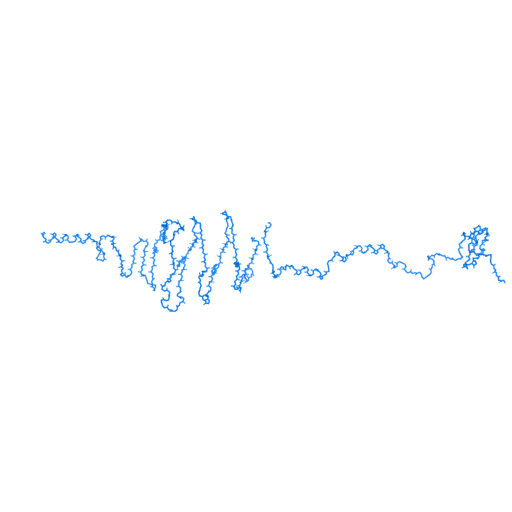21 -4.499 86.514 1.00 38.70 92 TYR A C 1
ATOM 671 O O . TYR A 1 113 ? -0.589 -3.437 86.246 1.00 37.96 92 TYR A O 1
ATOM 680 N N . THR A 1 114 ? -0.609 -5.678 86.386 1.00 38.99 93 THR A N 1
ATOM 681 C CA . THR A 1 114 ? -2.040 -5.761 86.131 1.00 39.87 93 THR A CA 1
ATOM 682 C C . THR A 1 114 ? -2.810 -5.296 87.371 1.00 39.40 93 THR A C 1
ATOM 683 O O . THR A 1 114 ? -2.253 -5.252 88.470 1.00 37.92 93 THR A O 1
ATOM 687 N N . LYS A 1 115 ? -4.081 -4.954 87.193 1.00 39.79 94 LYS A N 1
ATOM 688 C CA . LYS A 1 115 ? -4.974 -4.672 88.320 1.00 40.29 94 LYS A CA 1
ATOM 689 C C . LYS A 1 115 ? -4.975 -5.833 89.304 1.00 39.51 94 LYS A C 1
ATOM 690 O O . LYS A 1 115 ? -4.913 -5.627 90.517 1.00 39.07 94 LYS A O 1
ATOM 696 N N . ALA A 1 116 ? -5.057 -7.053 88.790 1.00 40.01 95 ALA A N 1
ATOM 697 C CA . ALA A 1 116 ? -5.021 -8.236 89.657 1.00 39.61 95 ALA A CA 1
ATOM 698 C C . ALA A 1 116 ? -3.725 -8.271 90.483 1.00 39.97 95 ALA A C 1
ATOM 699 O O . ALA A 1 116 ? -3.751 -8.470 91.715 1.00 40.52 95 ALA A O 1
ATOM 701 N N . GLU A 1 117 ? -2.590 -8.045 89.835 1.00 39.23 96 GLU A N 1
ATOM 702 C CA . GLU A 1 117 ? -1.327 -7.958 90.567 1.00 39.01 96 GLU A CA 1
ATOM 703 C C . GLU A 1 117 ? -1.307 -6.804 91.577 1.00 38.18 96 GLU A C 1
ATOM 704 O O . GLU A 1 117 ? -0.944 -7.003 92.720 1.00 37.88 96 GLU A O 1
ATOM 710 N N . SER A 1 118 ? -1.726 -5.609 91.165 1.00 37.67 97 SER A N 1
ATOM 711 C CA . SER A 1 118 ? -1.834 -4.480 92.096 1.00 37.62 97 SER A CA 1
ATOM 712 C C . SER A 1 118 ? -2.683 -4.797 93.342 1.00 37.57 97 SER A C 1
ATOM 713 O O . SER A 1 118 ? -2.317 -4.446 94.469 1.00 37.38 97 SER A O 1
ATOM 716 N N . LYS A 1 119 ? -3.826 -5.443 93.128 1.00 37.01 98 LYS A N 1
ATOM 717 C CA . LYS A 1 119 ? -4.732 -5.798 94.203 1.00 36.99 98 LYS A CA 1
ATOM 718 C C . LYS A 1 119 ? -4.065 -6.784 95.152 1.00 37.40 98 LYS A C 1
ATOM 719 O O . LYS A 1 119 ? -4.251 -6.711 96.375 1.00 36.37 98 LYS A O 1
ATOM 722 N N . GLN A 1 120 ? -3.290 -7.707 94.580 1.00 37.92 99 GLN A N 1
ATOM 723 C CA . GLN A 1 120 ? -2.609 -8.727 95.366 1.00 38.86 99 GLN A CA 1
ATOM 724 C C . GLN A 1 120 ? -1.603 -8.034 96.309 1.00 39.06 99 GLN A C 1
ATOM 725 O O . GLN A 1 120 ? -1.521 -8.362 97.499 1.00 39.51 99 GLN A O 1
ATOM 727 N N . GLU A 1 121 ? -0.888 -7.046 95.775 1.00 38.10 100 GLU A N 1
ATOM 728 C CA . GLU A 1 121 ? 0.092 -6.304 96.541 1.00 38.19 100 GLU A CA 1
ATOM 729 C C . GLU A 1 121 ? -0.536 -5.377 97.586 1.00 37.05 100 GLU A C 1
ATOM 730 O O . GLU A 1 121 ? -0.045 -5.282 98.722 1.00 36.94 100 GLU A O 1
ATOM 736 N N . LEU A 1 122 ? -1.587 -4.673 97.194 1.00 35.86 101 LEU A N 1
ATOM 737 C CA . LEU A 1 122 ? -2.283 -3.766 98.119 1.00 35.74 101 LEU A CA 1
ATOM 738 C C . LEU A 1 122 ? -2.939 -4.481 99.291 1.00 35.63 101 LEU A C 1
ATOM 739 O O . LEU A 1 122 ? -2.859 -4.026 100.433 1.00 34.89 101 LEU A O 1
ATOM 744 N N . ASP A 1 123 ? -3.573 -5.617 99.014 1.00 35.51 102 ASP A N 1
ATOM 745 C CA . ASP A 1 123 ? -4.182 -6.431 100.061 1.00 36.01 102 ASP A CA 1
ATOM 746 C C . ASP A 1 123 ? -3.202 -6.886 101.174 1.00 35.79 102 ASP A C 1
ATOM 747 O O . ASP A 1 123 ? -3.628 -7.390 102.232 1.00 35.21 102 ASP A O 1
ATOM 752 N N . LYS A 1 124 ? -1.905 -6.764 100.925 1.00 34.31 103 LYS A N 1
ATOM 753 C CA . LYS A 1 124 ? -0.930 -7.175 101.916 1.00 34.28 103 LYS A CA 1
ATOM 754 C C . LYS A 1 124 ? -0.572 -6.052 102.874 1.00 33.60 103 LYS A C 1
ATOM 755 O O . LYS A 1 124 ? 0.167 -6.275 103.832 1.00 34.32 103 LYS A O 1
ATOM 761 N N . LYS A 1 125 ? -1.119 -4.857 102.613 1.00 31.98 104 LYS A N 1
ATOM 762 C CA . LYS A 1 125 ? -0.789 -3.632 103.326 1.00 30.68 104 LYS A CA 1
ATOM 763 C C . LYS A 1 125 ? -1.949 -3.157 104.204 1.00 30.14 104 LYS A C 1
ATOM 764 O O . LYS A 1 125 ? -3.129 -3.327 103.843 1.00 29.23 104 LYS A O 1
ATOM 770 N N . LEU A 1 126 ? -1.613 -2.501 105.315 1.00 29.91 105 LEU A N 1
ATOM 771 C CA . LEU A 1 126 ? -2.651 -2.050 106.256 1.00 29.53 105 LEU A CA 1
ATOM 772 C C . LEU A 1 126 ? -3.380 -0.810 105.831 1.00 29.62 105 LEU A C 1
ATOM 773 O O . LEU A 1 126 ? -2.769 0.225 105.580 1.00 29.13 105 LEU A O 1
ATOM 778 N N . ASN A 1 127 ? -4.702 -0.900 105.883 1.00 29.54 106 ASN A N 1
ATOM 779 C CA . ASN A 1 127 ? -5.619 0.214 105.665 1.00 30.30 106 ASN A CA 1
ATOM 780 C C . ASN A 1 127 ? -5.635 1.116 106.860 1.00 30.34 106 ASN A C 1
ATOM 781 O O . ASN A 1 127 ? -5.703 0.632 108.001 1.00 29.78 106 ASN A O 1
ATOM 786 N N . LEU A 1 128 ? -5.620 2.424 106.620 1.00 31.14 107 LEU A N 1
ATOM 787 C CA . LEU A 1 128 ? -5.848 3.395 107.693 1.00 31.81 107 LEU A CA 1
ATOM 788 C C . LEU A 1 128 ? -7.210 3.214 108.381 1.00 32.7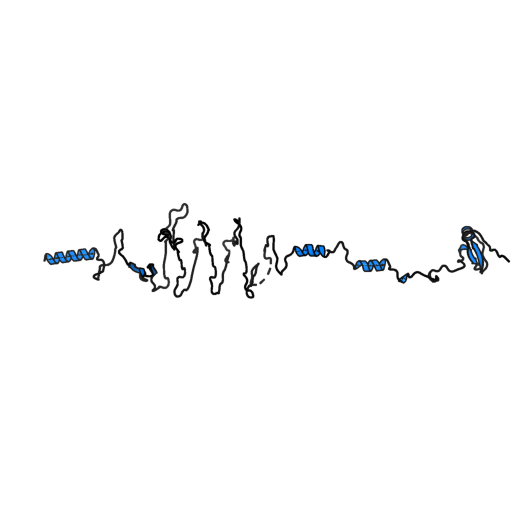8 107 LEU A C 1
ATOM 789 O O . LEU A 1 128 ? -7.363 3.532 109.567 1.00 32.52 107 LEU A O 1
ATOM 794 N N . LYS A 1 129 ? -8.178 2.682 107.642 1.00 33.38 108 LYS A N 1
ATOM 795 C CA . LYS A 1 129 ? -9.490 2.380 108.200 1.00 35.03 108 LYS A CA 1
ATOM 796 C C . LYS A 1 129 ? -9.417 1.402 109.371 1.00 35.73 108 LYS A C 1
ATOM 797 O O . LYS A 1 129 ? -10.189 1.509 110.325 1.00 38.15 108 LYS A O 1
ATOM 800 N N . GLY A 1 130 ? -8.491 0.450 109.299 1.00 33.99 109 GLY A N 1
ATOM 801 C CA . GLY A 1 130 ? -8.407 -0.592 110.298 1.00 33.52 109 GLY A CA 1
ATOM 802 C C . GLY A 1 130 ? -8.055 -1.891 109.635 1.00 33.06 109 GLY A C 1
ATOM 803 O O . GLY A 1 130 ? -8.281 -2.056 108.438 1.00 32.50 109 GLY A O 1
ATOM 804 N N . GLY A 1 131 ? -7.492 -2.816 110.394 1.00 32.43 110 GLY A N 1
ATOM 805 C CA . GLY A 1 131 ? -7.073 -4.089 109.813 1.00 31.80 110 GLY A CA 1
ATOM 806 C C . GLY A 1 131 ? -6.546 -5.013 110.881 1.00 32.20 110 GLY A C 1
ATOM 807 O O . GLY A 1 131 ? -6.432 -4.613 112.062 1.00 31.70 110 GLY A O 1
ATOM 808 N N . VAL A 1 132 ? -6.197 -6.232 110.464 1.00 31.36 111 VAL A N 1
ATOM 809 C CA . VAL A 1 132 ? -5.695 -7.236 111.379 1.00 31.43 111 VAL A CA 1
ATOM 810 C C . VAL A 1 132 ? -4.234 -7.516 111.081 1.00 31.81 111 VAL A C 1
ATOM 811 O O . VAL A 1 132 ? -3.886 -8.005 109.978 1.00 31.85 111 VAL A O 1
ATOM 815 N N . MET A 1 133 ? -3.361 -7.190 112.033 1.00 31.53 112 MET A N 1
ATOM 816 C CA . MET A 1 133 ? -1.950 -7.505 111.886 1.00 32.93 112 MET A CA 1
ATOM 817 C C . MET A 1 133 ? -1.775 -8.974 112.244 1.00 34.11 112 MET A C 1
ATOM 818 O O . MET A 1 133 ? -2.395 -9.448 113.200 1.00 35.19 112 MET A O 1
ATOM 823 N N . THR A 1 134 ? -0.903 -9.666 111.524 1.00 35.05 113 THR A N 1
ATOM 824 C CA . THR A 1 134 ? -0.614 -11.075 111.849 1.00 35.92 113 THR A CA 1
ATOM 825 C C . THR A 1 134 ? 0.848 -11.255 112.267 1.00 35.79 113 THR A C 1
ATOM 826 O O . THR A 1 134 ? 1.267 -12.338 112.678 1.00 36.83 113 THR A O 1
ATOM 830 N N . GLY A 1 135 ? 1.611 -10.174 112.198 1.00 34.55 114 GLY A N 1
ATOM 831 C CA . GLY A 1 135 ? 3.022 -10.195 112.596 1.00 34.63 114 GLY A CA 1
ATOM 832 C C . GLY A 1 135 ? 3.334 -9.004 113.475 1.00 34.70 114 GLY A C 1
ATOM 833 O O . GLY A 1 135 ? 2.438 -8.203 113.798 1.00 33.48 114 GLY A O 1
ATOM 834 N N . GLN A 1 136 ? 4.601 -8.896 113.884 1.00 34.39 115 GLN A N 1
ATOM 835 C CA . GLN A 1 136 ? 4.997 -7.895 114.865 1.00 34.42 115 GLN A CA 1
ATOM 836 C C . GLN A 1 136 ? 5.069 -6.507 114.255 1.00 34.21 115 GLN A C 1
ATOM 837 O O . GLN A 1 136 ? 5.649 -6.298 113.168 1.00 34.07 115 GLN A O 1
ATOM 843 N N . LEU A 1 137 ? 4.475 -5.555 114.956 1.00 32.67 116 LEU A N 1
ATOM 844 C CA . LEU A 1 137 ? 4.642 -4.159 114.620 1.00 32.01 116 LEU A CA 1
ATOM 845 C C . LEU A 1 137 ? 5.751 -3.545 115.497 1.00 32.33 116 LEU A C 1
ATOM 846 O O . LEU A 1 137 ? 5.550 -3.373 116.714 1.00 32.94 116 LEU A O 1
ATOM 851 N N . LYS A 1 138 ? 6.900 -3.216 114.893 1.00 31.92 117 LYS A N 1
ATOM 852 C CA . LYS A 1 138 ? 8.016 -2.625 115.638 1.00 31.77 117 LYS A CA 1
ATOM 853 C C . LYS A 1 138 ? 8.095 -1.123 115.448 1.00 32.05 117 LYS A C 1
ATOM 854 O O . LYS A 1 138 ? 7.779 -0.615 114.371 1.00 31.55 117 LYS A O 1
ATOM 858 N N . PHE A 1 139 ? 8.472 -0.407 116.503 1.00 31.24 118 PHE A N 1
ATOM 859 C CA . PHE A 1 139 ? 8.688 1.026 116.399 1.00 32.98 118 PHE A CA 1
ATOM 860 C C . PHE A 1 139 ? 10.130 1.280 116.808 1.00 34.98 118 PHE A C 1
ATOM 861 O O . PHE A 1 139 ? 10.585 0.810 117.858 1.00 33.52 118 PHE A O 1
ATOM 869 N N . LYS A 1 140 ? 10.821 2.034 115.955 1.00 37.90 119 LYS A N 1
ATOM 870 C CA . LYS A 1 140 ? 12.184 2.471 116.203 1.00 41.03 119 LYS A CA 1
ATOM 871 C C . LYS A 1 140 ? 12.225 3.908 115.702 1.00 42.99 119 LYS A C 1
ATOM 872 O O . LYS A 1 140 ? 12.644 4.164 114.555 1.00 43.79 119 LYS A O 1
ATOM 876 N N . PRO A 1 141 ? 11.762 4.849 116.538 1.00 44.12 120 PRO A N 1
ATOM 877 C CA . PRO A 1 141 ? 11.529 6.243 116.135 1.00 45.88 120 PRO A CA 1
ATOM 878 C C . PRO A 1 141 ? 12.729 6.940 115.446 1.00 47.37 120 PRO A C 1
ATOM 879 O O . PRO A 1 141 ? 13.839 6.991 116.005 1.00 48.29 120 PRO A O 1
ATOM 883 N N . ALA A 1 142 ? 12.496 7.466 114.248 1.00 48.30 121 ALA A N 1
ATOM 884 C CA . ALA A 1 142 ? 13.552 8.105 113.473 1.00 49.29 121 ALA A CA 1
ATOM 885 C C . ALA A 1 142 ? 14.125 9.310 114.210 1.00 49.90 121 ALA A C 1
ATOM 886 O O . ALA A 1 142 ? 13.407 10.017 114.917 1.00 51.57 121 ALA A O 1
ATOM 888 N N . THR A 1 151 ? 1.675 16.463 120.587 1.00 52.34 130 THR A N 1
ATOM 889 C CA . THR A 1 151 ? 1.682 15.480 121.654 1.00 51.52 130 THR A CA 1
ATOM 890 C C . THR A 1 151 ? 2.259 14.135 121.212 1.00 50.46 130 THR A C 1
ATOM 891 O O . THR A 1 151 ? 1.972 13.643 120.124 1.00 51.30 130 THR A O 1
ATOM 895 N N . GLY A 1 152 ? 3.067 13.558 122.090 1.00 47.71 131 GLY A N 1
ATOM 896 C CA . GLY A 1 152 ? 4.097 12.601 121.749 1.00 43.53 131 GLY A CA 1
ATOM 897 C C . GLY A 1 152 ? 3.675 11.156 121.723 1.00 39.54 131 GLY A C 1
ATOM 898 O O . GLY A 1 152 ? 2.510 10.847 121.561 1.00 39.38 131 GLY A O 1
ATOM 899 N N . GLY A 1 153 ? 4.652 10.273 121.839 1.00 37.35 132 GLY A N 1
ATOM 900 C CA . GLY A 1 153 ? 4.394 8.844 121.713 1.00 34.38 132 GLY A CA 1
ATOM 901 C C . GLY A 1 153 ? 4.738 8.336 120.332 1.00 33.36 132 GLY A C 1
ATOM 902 O O . GLY A 1 153 ? 4.392 8.968 119.311 1.00 32.74 132 GLY A O 1
ATOM 903 N N . ALA A 1 154 ? 5.475 7.226 120.288 1.00 29.93 133 ALA A N 1
ATOM 904 C CA . ALA A 1 154 ? 5.558 6.435 119.071 1.00 28.79 133 ALA A CA 1
ATOM 905 C C . ALA A 1 154 ? 4.132 6.021 118.687 1.00 28.41 133 ALA A C 1
ATOM 906 O O . ALA A 1 154 ? 3.771 5.984 117.502 1.00 27.79 133 ALA A O 1
ATOM 908 N N . VAL A 1 155 ? 3.315 5.727 119.693 1.00 27.12 134 VAL A N 1
ATOM 909 C CA . VAL A 1 155 ? 1.907 5.399 119.476 1.00 27.02 134 VAL A CA 1
ATOM 910 C C . VAL A 1 155 ? 1.140 6.462 120.243 1.00 26.82 134 VAL A C 1
ATOM 911 O O . VAL A 1 155 ? 1.363 6.615 121.446 1.00 25.96 134 VAL A O 1
ATOM 915 N N . ASN A 1 156 ? 0.225 7.163 119.571 1.00 26.60 135 ASN A N 1
ATOM 916 C CA . ASN A 1 156 ? -0.522 8.275 120.210 1.00 27.40 135 ASN A CA 1
ATOM 917 C C . ASN A 1 156 ? -1.978 8.039 119.977 1.00 27.23 135 ASN A C 1
ATOM 918 O O . ASN A 1 156 ? -2.403 7.933 118.824 1.00 26.69 135 ASN A O 1
ATOM 923 N N . ILE A 1 157 ? -2.742 7.927 121.072 1.00 26.31 136 ILE A N 1
ATOM 924 C CA . ILE A 1 157 ? -4.169 7.608 120.980 1.00 25.98 136 ILE A CA 1
ATOM 925 C C . ILE A 1 157 ? -4.987 8.689 121.663 1.00 26.49 136 ILE A C 1
ATOM 926 O O . ILE A 1 157 ? -4.832 8.944 122.865 1.00 25.87 136 ILE A O 1
ATOM 931 N N . ASP A 1 158 ? -5.851 9.331 120.878 1.00 28.12 137 ASP A N 1
ATOM 932 C CA . ASP A 1 158 ? -6.620 10.477 121.391 1.00 28.84 137 ASP A CA 1
ATOM 933 C C . ASP A 1 158 ? -8.066 10.066 121.391 1.00 28.93 137 ASP A C 1
ATOM 934 O O . ASP A 1 158 ? -8.648 9.875 120.318 1.00 30.18 137 ASP A O 1
ATOM 939 N N . LEU A 1 159 ? -8.642 9.914 122.580 1.00 28.48 138 LEU A N 1
ATOM 940 C CA . LEU A 1 159 ? -10.010 9.395 122.702 1.00 28.68 138 LEU A CA 1
ATOM 941 C C . LEU A 1 159 ? -11.002 10.520 123.038 1.00 29.24 138 LEU A C 1
ATOM 942 O O . LEU A 1 159 ? -12.148 10.245 123.421 1.00 28.10 138 LEU A O 1
ATOM 947 N N . SER A 1 160 ? -10.561 11.770 122.882 1.00 30.25 139 SER A N 1
ATOM 948 C CA . SER A 1 160 ? -11.346 12.937 123.306 1.00 31.65 139 SER A CA 1
ATOM 949 C C . SER A 1 160 ? -12.714 13.049 122.634 1.00 33.60 139 SER A C 1
ATOM 950 O O . SER A 1 160 ? -13.623 13.675 123.198 1.00 34.21 139 SER A O 1
ATOM 953 N N . SER A 1 161 ? -12.864 12.447 121.453 1.00 35.13 140 SER A N 1
ATOM 954 C CA . SER A 1 161 ? -14.120 12.532 120.705 1.00 37.28 140 SER A CA 1
ATOM 955 C C . SER A 1 161 ? -14.903 11.237 120.623 1.00 37.98 140 SER A C 1
ATOM 956 O O . SER A 1 161 ? -15.954 11.213 119.986 1.00 39.08 140 SER A O 1
ATOM 959 N N . THR A 1 162 ? -14.421 10.164 121.260 1.00 37.86 141 THR A N 1
ATOM 960 C CA . THR A 1 162 ? -15.088 8.864 121.163 1.00 37.68 141 THR A CA 1
ATOM 961 C C . THR A 1 162 ? -15.294 8.241 122.557 1.00 37.26 141 THR A C 1
ATOM 962 O O . THR A 1 162 ? -14.751 8.725 123.543 1.00 36.04 141 THR A O 1
ATOM 966 N N . ARG A 1 163 ? -16.079 7.165 122.604 1.00 37.28 142 ARG A N 1
ATOM 967 C CA . ARG A 1 163 ? -16.521 6.546 123.856 1.00 36.96 142 ARG A CA 1
ATOM 968 C C . ARG A 1 163 ? -15.938 5.143 124.004 1.00 36.10 142 ARG A C 1
ATOM 969 O O . ARG A 1 163 ? -16.317 4.417 124.919 1.00 37.06 142 ARG A O 1
ATOM 971 N N . GLY A 1 164 ? -15.011 4.771 123.122 1.00 34.43 143 GLY A N 1
ATOM 972 C CA . GLY A 1 164 ? -14.372 3.431 123.194 1.00 33.07 143 GLY A CA 1
ATOM 973 C C . GLY A 1 164 ? -13.046 3.448 123.979 1.00 31.89 143 GLY A C 1
ATOM 974 O O . GLY A 1 164 ? -12.526 4.503 124.323 1.00 30.84 143 GLY A O 1
ATOM 975 N N . ALA A 1 165 ? -12.504 2.269 124.233 1.00 31.60 144 ALA A N 1
ATOM 976 C CA . ALA A 1 165 ? -11.227 2.130 124.953 1.00 31.45 144 ALA A CA 1
ATOM 977 C C . ALA A 1 165 ? -10.028 2.467 124.068 1.00 30.95 144 ALA A C 1
ATOM 978 O O . ALA A 1 165 ? -10.153 2.466 122.835 1.00 31.07 144 ALA A O 1
ATOM 980 N N . GLY A 1 166 ? -8.866 2.725 124.672 1.00 29.06 145 GLY A N 1
ATOM 981 C CA . GLY A 1 166 ? -7.653 3.017 123.909 1.00 28.01 145 GLY A CA 1
ATOM 982 C C . GLY A 1 166 ? -6.892 1.743 123.523 1.00 27.72 145 GLY A C 1
ATOM 983 O O . GLY A 1 166 ? -6.873 1.351 122.367 1.00 28.62 145 GLY A O 1
ATOM 984 N N . VAL A 1 167 ? -6.293 1.069 124.502 1.00 25.06 146 VAL A N 1
ATOM 985 C CA . VAL A 1 167 ? -5.517 -0.119 124.226 1.00 24.18 146 VAL A CA 1
ATOM 986 C C . VAL A 1 167 ? -6.081 -1.249 125.019 1.00 25.02 146 VAL A C 1
ATOM 987 O O . VAL A 1 167 ? -6.137 -1.148 126.242 1.00 24.92 146 VAL A O 1
ATOM 991 N N . VAL A 1 168 ? -6.490 -2.299 124.319 1.00 24.03 147 VAL A N 1
ATOM 992 C CA . VAL A 1 168 ? -7.184 -3.431 124.906 1.00 24.94 147 VAL A CA 1
ATOM 993 C C . VAL A 1 168 ? -6.330 -4.642 124.610 1.00 25.01 147 VAL A C 1
ATOM 994 O O . VAL A 1 168 ? -6.147 -5.023 123.431 1.00 26.85 147 VAL A O 1
ATOM 998 N N . VAL A 1 169 ? -5.755 -5.216 125.671 1.00 25.15 148 VAL A N 1
ATOM 999 C CA . VAL A 1 169 ? -4.986 -6.458 125.542 1.00 24.63 148 VAL A CA 1
ATOM 1000 C C . VAL A 1 169 ? -5.658 -7.535 126.388 1.00 24.14 148 VAL A C 1
ATOM 1001 O O . VAL A 1 169 ? -6.050 -7.306 127.542 1.00 23.31 148 VAL A O 1
ATOM 1005 N N . TYR A 1 170 ? -5.792 -8.715 125.808 1.00 25.59 149 TYR A N 1
ATOM 1006 C CA . TYR A 1 170 ? -6.405 -9.841 126.529 1.00 27.14 149 TYR A CA 1
ATOM 1007 C C . TYR A 1 170 ? -5.897 -11.167 126.096 1.00 27.31 149 TYR A C 1
ATOM 1008 O O . TYR A 1 170 ? -5.341 -11.330 125.006 1.00 27.39 149 TYR A O 1
ATOM 1017 N N . SER A 1 171 ? -6.045 -12.123 126.993 1.00 28.50 150 SER A N 1
ATOM 1018 C CA . SER A 1 171 ? -5.644 -13.474 126.662 1.00 29.50 150 SER A CA 1
ATOM 1019 C C . SER A 1 171 ? -6.563 -14.419 127.361 1.00 29.49 150 SER A C 1
ATOM 1020 O O . SER A 1 171 ? -6.718 -14.362 128.598 1.00 30.03 150 SER A O 1
ATOM 1023 N N . ASP A 1 172 ? -7.192 -15.282 126.569 1.00 30.64 151 ASP A N 1
ATOM 1024 C CA . ASP A 1 172 ? -7.857 -16.456 127.120 1.00 31.74 151 ASP A CA 1
ATOM 1025 C C . ASP A 1 172 ? -7.022 -17.706 126.848 1.00 32.36 151 ASP A C 1
ATOM 1026 O O . ASP A 1 172 ? -7.548 -18.822 126.814 1.00 33.26 151 ASP A O 1
ATOM 1031 N N . ASN A 1 173 ? -5.706 -17.540 126.723 1.00 30.93 152 ASN A N 1
ATOM 1032 C CA . ASN A 1 173 ? -4.857 -18.708 126.610 1.00 31.28 152 ASN A CA 1
ATOM 1033 C C . ASN A 1 173 ? -4.664 -19.376 127.982 1.00 31.34 152 ASN A C 1
ATOM 1034 O O . ASN A 1 173 ? -4.747 -18.708 129.021 1.00 30.27 152 ASN A O 1
ATOM 1039 N N . ASP A 1 174 ? -4.471 -20.706 128.009 1.00 31.85 153 ASP A N 1
ATOM 1040 C CA . ASP A 1 174 ? -4.242 -21.396 129.276 1.00 32.49 153 ASP A CA 1
ATOM 1041 C C . ASP A 1 174 ? -2.975 -20.915 129.974 1.00 31.72 153 ASP A C 1
ATOM 1042 O O . ASP A 1 174 ? -2.917 -20.794 131.221 1.00 31.40 153 ASP A O 1
ATOM 1047 N N . THR A 1 175 ? -1.939 -20.750 129.172 1.00 30.88 154 THR A N 1
ATOM 1048 C CA . THR A 1 175 ? -0.653 -20.323 129.675 1.00 30.42 154 THR A CA 1
ATOM 1049 C C . THR A 1 175 ? 0.067 -19.519 128.612 1.00 30.60 154 THR A C 1
ATOM 1050 O O . THR A 1 175 ? -0.374 -19.451 127.458 1.00 31.22 154 THR A O 1
ATOM 1054 N N . SER A 1 176 ? 1.220 -18.970 128.965 1.00 30.08 155 SER A N 1
ATOM 1055 C CA . SER A 1 176 ? 1.952 -18.144 128.029 1.00 29.70 155 SER A CA 1
ATOM 1056 C C . SER A 1 176 ? 3.396 -18.018 128.484 1.00 29.50 155 SER A C 1
ATOM 1057 O O . SER A 1 176 ? 3.722 -18.366 129.601 1.00 28.66 155 SER A O 1
ATOM 1060 N N . ASP A 1 177 ? 4.245 -17.489 127.628 1.00 29.12 156 ASP A N 1
ATOM 1061 C CA . ASP A 1 177 ? 5.638 -17.274 127.979 1.00 30.20 156 ASP A CA 1
ATOM 1062 C C . ASP A 1 177 ? 5.938 -15.823 128.224 1.00 29.18 156 ASP A C 1
ATOM 1063 O O . ASP A 1 177 ? 7.095 -15.478 128.554 1.00 28.33 156 ASP A O 1
ATOM 1068 N N . GLY A 1 178 ? 4.921 -14.964 128.073 1.00 28.43 157 GLY A N 1
ATOM 1069 C CA . GLY A 1 178 ? 5.159 -13.526 128.247 1.00 28.48 157 GLY A CA 1
ATOM 1070 C C . GLY A 1 178 ? 3.967 -12.822 128.875 1.00 27.38 157 GLY A C 1
ATOM 1071 O O . GLY A 1 178 ? 2.823 -13.272 128.742 1.00 27.26 157 GLY A O 1
ATOM 1072 N N . PRO A 1 179 ? 4.219 -11.678 129.530 1.00 27.36 158 PRO A N 1
ATOM 1073 C CA . PRO A 1 179 ? 3.108 -10.917 130.113 1.00 25.99 158 PRO A CA 1
ATOM 1074 C C . PRO A 1 179 ? 2.249 -10.248 129.040 1.00 24.59 158 PRO A C 1
ATOM 1075 O O . PRO A 1 179 ? 2.682 -10.095 127.890 1.00 24.49 158 PRO A O 1
ATOM 1079 N N . LEU A 1 180 ? 1.035 -9.827 129.386 1.00 23.10 159 LEU A N 1
ATOM 1080 C CA . LEU A 1 180 ? 0.262 -9.021 128.436 1.00 23.23 159 LEU A CA 1
ATOM 1081 C C . LEU A 1 180 ? 1.018 -7.744 128.046 1.00 23.57 159 LEU A C 1
ATOM 1082 O O . LEU A 1 180 ? 0.975 -7.284 126.877 1.00 23.99 159 LEU A O 1
ATOM 1087 N N . MET A 1 181 ? 1.734 -7.169 129.001 1.00 22.69 160 MET A N 1
ATOM 1088 C CA . MET A 1 181 ? 2.346 -5.860 128.748 1.00 22.19 160 MET A CA 1
ATOM 1089 C C . MET A 1 181 ? 3.581 -5.796 129.596 1.00 22.84 160 MET A C 1
ATOM 1090 O O . MET A 1 181 ? 3.563 -6.203 130.782 1.00 22.86 160 MET A O 1
ATOM 1098 N N . SER A 1 182 ? 4.641 -5.267 128.991 1.00 23.52 161 SER A N 1
ATOM 1099 C CA . SER A 1 182 ? 5.949 -5.228 129.653 1.00 24.58 161 SER A CA 1
ATOM 1100 C C . SER A 1 182 ? 6.604 -3.871 129.408 1.00 23.67 161 SER A C 1
ATOM 1101 O O . SER A 1 182 ? 6.645 -3.418 128.276 1.00 22.44 161 SER A O 1
ATOM 1104 N N . LEU A 1 183 ? 7.105 -3.247 130.484 1.00 22.44 162 LEU A N 1
ATOM 1105 C CA . LEU A 1 183 ? 7.763 -1.940 130.425 1.00 22.29 162 LEU A CA 1
ATOM 1106 C C . LEU A 1 183 ? 9.123 -2.127 131.104 1.00 22.96 162 LEU A C 1
ATOM 1107 O O . LEU A 1 183 ? 9.197 -2.553 132.258 1.00 24.37 162 LEU A O 1
ATOM 1112 N N . ARG A 1 184 ? 10.195 -1.811 130.394 1.00 24.21 163 ARG A N 1
ATOM 1113 C CA . ARG A 1 184 ? 11.532 -2.052 130.941 1.00 24.69 163 ARG A CA 1
ATOM 1114 C C . ARG A 1 184 ? 12.510 -0.907 130.645 1.00 24.83 163 ARG A C 1
ATOM 1115 O O . ARG A 1 184 ? 12.624 -0.439 129.514 1.00 23.12 163 ARG A O 1
ATOM 1123 N N . THR A 1 185 ? 13.255 -0.495 131.666 1.00 26.56 164 THR A N 1
ATOM 1124 C CA . THR A 1 185 ? 14.303 0.523 131.458 1.00 27.33 164 THR A CA 1
ATOM 1125 C C . THR A 1 185 ? 15.618 -0.102 131.891 1.00 28.67 164 THR A C 1
ATOM 1126 O O . THR A 1 185 ? 15.657 -0.928 132.830 1.00 28.74 164 THR A O 1
ATOM 1130 N N . GLY A 1 186 ? 16.702 0.253 131.209 1.00 31.03 165 GLY A N 1
ATOM 1131 C CA . GLY A 1 186 ? 17.939 -0.515 131.399 1.00 32.73 165 GLY A CA 1
ATOM 1132 C C . GLY A 1 186 ? 19.107 0.230 131.984 1.00 33.76 165 GLY A C 1
ATOM 1133 O O . GLY A 1 186 ? 20.050 -0.390 132.473 1.00 34.50 165 GLY A O 1
ATOM 1134 N N . LYS A 1 187 ? 19.041 1.555 131.988 1.00 34.48 166 LYS A N 1
ATOM 1135 C CA . LYS A 1 187 ? 20.161 2.380 132.516 1.00 35.58 166 LYS A CA 1
ATOM 1136 C C . LYS A 1 187 ? 19.837 3.022 133.866 1.00 35.52 166 LYS A C 1
ATOM 1137 O O . LYS A 1 187 ? 18.730 3.534 134.073 1.00 34.91 166 LYS A O 1
ATOM 1143 N N . GLU A 1 188 ? 20.816 3.035 134.773 1.00 36.59 167 GLU A N 1
ATOM 1144 C CA . GLU A 1 188 ? 20.639 3.577 136.134 1.00 37.61 167 GLU A CA 1
ATOM 1145 C C . GLU A 1 188 ? 20.383 5.082 136.172 1.00 36.64 167 GLU A C 1
ATOM 1146 O O . GLU A 1 188 ? 19.893 5.602 137.185 1.00 37.90 167 GLU A O 1
ATOM 1152 N N . THR A 1 189 ? 20.704 5.768 135.073 1.00 34.76 168 THR A N 1
ATOM 1153 C CA . THR A 1 189 ? 20.453 7.213 134.963 1.00 33.22 168 THR A CA 1
ATOM 1154 C C . THR A 1 189 ? 19.046 7.565 134.457 1.00 32.01 168 THR A C 1
ATOM 1155 O O . THR A 1 189 ? 18.656 8.753 134.423 1.00 31.39 168 THR A O 1
ATOM 1159 N N . PHE A 1 190 ? 18.293 6.552 134.031 1.00 29.90 169 PHE A N 1
ATOM 1160 C CA . PHE A 1 190 ? 17.051 6.819 133.318 1.00 28.21 169 PHE A CA 1
ATOM 1161 C C . PHE A 1 190 ? 16.168 7.742 134.144 1.00 25.76 169 PHE A C 1
ATOM 1162 O O . PHE A 1 190 ? 15.937 7.507 135.310 1.00 27.43 169 PHE A O 1
ATOM 1170 N N . ASN A 1 191 ? 15.725 8.828 133.554 1.00 25.18 170 ASN A N 1
ATOM 1171 C CA . ASN A 1 191 ? 15.134 9.912 134.344 1.00 24.89 170 ASN A CA 1
ATOM 1172 C C . ASN A 1 191 ? 13.644 10.137 134.108 1.00 25.44 170 ASN A C 1
ATOM 1173 O O . ASN A 1 191 ? 13.130 11.245 134.370 1.00 26.35 170 ASN A O 1
ATOM 1178 N N . GLN A 1 192 ? 12.958 9.110 133.604 1.00 24.93 171 GLN A N 1
ATOM 1179 C CA . GLN A 1 192 ? 11.506 9.176 133.424 1.00 23.33 171 GLN A CA 1
ATOM 1180 C C . GLN A 1 192 ? 10.899 7.885 133.974 1.00 23.76 171 GLN A C 1
ATOM 1181 O O . GLN A 1 192 ? 11.599 6.895 134.213 1.00 22.33 171 GLN A O 1
ATOM 1187 N N . SER A 1 193 ? 9.586 7.897 134.181 1.00 22.75 172 SER A N 1
ATOM 1188 C CA . SER A 1 193 ? 8.920 6.714 134.717 1.00 23.74 172 SER A CA 1
ATOM 1189 C C . SER A 1 193 ? 8.660 5.712 133.593 1.00 22.81 172 SER A C 1
ATOM 1190 O O . SER A 1 193 ? 8.569 6.082 132.410 1.00 22.87 172 SER A O 1
ATOM 1193 N N . ALA A 1 194 ? 8.463 4.434 133.966 1.00 22.44 173 ALA A N 1
ATOM 1194 C CA . ALA A 1 194 ? 7.963 3.490 133.006 1.00 22.01 173 ALA A CA 1
ATOM 1195 C C . ALA A 1 194 ? 6.501 3.795 132.716 1.00 20.68 173 ALA A C 1
ATOM 1196 O O . ALA A 1 194 ? 6.077 3.714 131.580 1.00 20.76 173 ALA A O 1
ATOM 1198 N N . LEU A 1 195 ? 5.730 4.110 133.745 1.00 21.29 174 LEU A N 1
ATOM 1199 C CA . LEU A 1 195 ? 4.284 4.369 133.523 1.00 21.31 174 LEU A CA 1
ATOM 1200 C C . LEU A 1 195 ? 3.891 5.564 134.363 1.00 20.88 174 LEU A C 1
ATOM 1201 O O . LEU A 1 195 ? 4.175 5.596 135.582 1.00 22.26 174 LEU A O 1
ATOM 1206 N N . PHE A 1 196 ? 3.287 6.535 133.701 1.00 21.41 175 PHE A N 1
ATOM 1207 C CA . PHE A 1 196 ? 2.840 7.782 134.339 1.00 23.53 175 PHE A CA 1
ATOM 1208 C C . PHE A 1 196 ? 1.319 7.945 134.113 1.00 23.01 175 PHE A C 1
ATOM 1209 O O . PHE A 1 196 ? 0.858 7.961 132.972 1.00 24.38 175 PHE A O 1
ATOM 1217 N N . VAL A 1 197 ? 0.556 8.040 135.198 1.00 22.34 176 VAL A N 1
ATOM 1218 C CA . VAL A 1 197 ? -0.916 8.138 135.075 1.00 22.05 176 VAL A CA 1
ATOM 1219 C C . VAL A 1 197 ? -1.220 9.515 135.618 1.00 22.53 176 VAL A C 1
ATOM 1220 O O . VAL A 1 197 ? -0.842 9.810 136.743 1.00 22.47 176 VAL A O 1
ATOM 1224 N N . ASP A 1 198 ? -1.836 10.364 134.799 1.00 22.15 177 ASP A N 1
ATOM 1225 C CA . ASP A 1 198 ? -2.179 11.717 135.224 1.00 24.07 177 ASP A CA 1
ATOM 1226 C C . ASP A 1 198 ? -3.728 11.818 135.133 1.00 23.97 177 ASP A C 1
ATOM 1227 O O . ASP A 1 198 ? -4.270 11.941 134.036 1.00 24.09 177 ASP A O 1
ATOM 1232 N N . TYR A 1 199 ? -4.435 11.771 136.250 1.00 23.52 178 TYR A N 1
ATOM 1233 C CA . TYR A 1 199 ? -5.855 11.413 136.151 1.00 23.62 178 TYR A CA 1
ATOM 1234 C C . TYR A 1 199 ? -6.776 12.459 136.765 1.00 24.27 178 TYR A C 1
ATOM 1235 O O . TYR A 1 199 ? -6.609 12.819 137.923 1.00 23.80 178 TYR A O 1
ATOM 1244 N N . LYS A 1 200 ? -7.741 12.915 135.969 1.00 26.44 179 LYS A N 1
ATOM 1245 C CA . LYS A 1 200 ? -8.921 13.627 136.491 1.00 28.31 179 LYS A CA 1
ATOM 1246 C C . LYS A 1 200 ? -10.136 12.809 136.150 1.00 28.60 179 LYS A C 1
ATOM 1247 O O . LYS A 1 200 ? -10.216 12.238 135.044 1.00 30.72 179 LYS A O 1
ATOM 1253 N N . GLY A 1 201 ? -11.080 12.744 137.084 1.00 28.23 180 GLY A N 1
ATOM 1254 C CA . GLY A 1 201 ? -12.286 11.932 136.885 1.00 28.86 180 GLY A CA 1
ATOM 1255 C C . GLY A 1 201 ? -13.052 11.599 138.156 1.00 28.90 180 GLY A C 1
ATOM 1256 O O . GLY A 1 201 ? -12.731 12.088 139.223 1.00 30.89 180 GLY A O 1
ATOM 1257 N N . THR A 1 202 ? -14.089 10.783 137.997 1.00 28.89 181 THR A N 1
ATOM 1258 C CA . THR A 1 202 ? -15.009 10.461 139.039 1.00 30.39 181 THR A CA 1
ATOM 1259 C C . THR A 1 202 ? -14.858 8.997 139.452 1.00 30.22 181 THR A C 1
ATOM 1260 O O . THR A 1 202 ? -15.551 8.538 140.351 1.00 32.13 181 THR A O 1
ATOM 1264 N N . THR A 1 203 ? -13.953 8.248 138.829 1.00 28.93 182 THR A N 1
ATOM 1265 C CA . THR A 1 203 ? -13.746 6.853 139.274 1.00 27.38 182 THR A CA 1
ATOM 1266 C C . THR A 1 203 ? -12.258 6.586 139.606 1.00 27.11 182 THR A C 1
ATOM 1267 O O . THR A 1 203 ? -11.468 7.528 139.733 1.00 25.89 182 THR A O 1
ATOM 1271 N N . ASN A 1 204 ? -11.856 5.322 139.772 1.00 24.09 183 ASN A N 1
ATOM 1272 C CA . ASN A 1 204 ? -10.501 5.078 140.233 1.00 24.54 183 ASN A CA 1
ATOM 1273 C C . ASN A 1 204 ? -9.576 5.234 139.076 1.00 23.29 183 ASN A C 1
ATOM 1274 O O . ASN A 1 204 ? -9.892 4.754 137.987 1.00 23.07 183 ASN A O 1
ATOM 1279 N N . ALA A 1 205 ? -8.442 5.924 139.286 1.00 22.13 184 ALA A N 1
ATOM 1280 C CA . ALA A 1 205 ? -7.493 6.129 138.197 1.00 20.44 184 ALA A CA 1
ATOM 1281 C C . ALA A 1 205 ? -6.967 4.813 137.661 1.00 19.72 184 ALA A C 1
ATOM 1282 O O . ALA A 1 205 ? -6.874 4.613 136.464 1.00 19.38 184 ALA A O 1
ATOM 1284 N N . VAL A 1 206 ? -6.619 3.931 138.582 1.00 20.20 185 VAL A N 1
ATOM 1285 C CA . VAL A 1 206 ? -6.137 2.573 138.264 1.00 21.86 185 VAL A CA 1
ATOM 1286 C C . VAL A 1 206 ? -6.896 1.598 139.140 1.00 21.84 185 VAL A C 1
ATOM 1287 O O . VAL A 1 206 ? -7.020 1.823 140.368 1.00 22.93 185 VAL A O 1
ATOM 1291 N N . ASN A 1 207 ? -7.460 0.567 138.506 1.00 22.16 186 ASN A N 1
ATOM 1292 C CA . ASN A 1 207 ? -8.259 -0.450 139.200 1.00 24.39 186 ASN A CA 1
ATOM 1293 C C . ASN A 1 207 ? -7.645 -1.798 138.856 1.00 23.73 186 ASN A C 1
ATOM 1294 O O . ASN A 1 207 ? -7.466 -2.088 137.675 1.00 24.10 186 ASN A O 1
ATOM 1299 N N . ILE A 1 208 ? -7.294 -2.607 139.858 1.00 23.49 187 ILE A N 1
ATOM 1300 C CA . ILE A 1 208 ? -6.761 -3.941 139.601 1.00 23.95 187 ILE A CA 1
ATOM 1301 C C . ILE A 1 208 ? -7.694 -4.890 140.319 1.00 25.21 187 ILE A C 1
ATOM 1302 O O . ILE A 1 208 ? -7.865 -4.784 141.535 1.00 25.20 187 ILE A O 1
ATOM 1307 N N . ALA A 1 209 ? -8.290 -5.811 139.582 1.00 25.85 188 ALA A N 1
ATOM 1308 C CA . ALA A 1 209 ? -9.171 -6.800 140.205 1.00 28.02 188 ALA A CA 1
ATOM 1309 C C . ALA A 1 209 ? -8.579 -8.186 139.969 1.00 28.63 188 ALA A C 1
ATOM 1310 O O . ALA A 1 209 ? -8.421 -8.601 138.811 1.00 28.42 188 ALA A O 1
ATOM 1312 N N . MET A 1 210 ? -8.225 -8.878 141.051 1.00 28.61 189 MET A N 1
ATOM 1313 C CA . MET A 1 210 ? -7.829 -10.276 140.935 1.00 29.67 189 MET A CA 1
ATOM 1314 C C . MET A 1 210 ? -9.074 -11.052 141.284 1.00 29.80 189 MET A C 1
ATOM 1315 O O . MET A 1 210 ? -9.536 -11.013 142.413 1.00 28.84 189 MET A O 1
ATOM 1320 N N . ARG A 1 211 ? -9.673 -11.665 140.268 1.00 31.04 190 ARG A N 1
ATOM 1321 C CA . ARG A 1 211 ? -10.947 -12.376 140.411 1.00 32.13 190 ARG A CA 1
ATOM 1322 C C . ARG A 1 211 ? -10.768 -13.623 141.261 1.00 33.20 190 ARG A C 1
ATOM 1323 O O . ARG A 1 211 ? -9.692 -14.223 141.259 1.00 32.80 190 ARG A O 1
ATOM 1331 N N . GLN A 1 212 ? -11.808 -14.011 141.981 1.00 34.61 191 GLN A N 1
ATOM 1332 C CA . GLN A 1 212 ? -11.731 -15.235 142.769 1.00 36.38 191 GLN A CA 1
ATOM 1333 C C . GLN A 1 212 ? -11.498 -16.462 141.872 1.00 37.09 191 GLN A C 1
ATOM 1334 O O . GLN A 1 212 ? -12.299 -16.739 140.981 1.00 37.83 191 GLN A O 1
ATOM 1340 N N . PRO A 1 213 ? -10.408 -17.197 142.093 1.00 38.23 192 PRO A N 1
ATOM 1341 C CA . PRO A 1 213 ? -10.137 -18.382 141.269 1.00 38.46 192 PRO A CA 1
ATOM 1342 C C . PRO A 1 213 ? -11.054 -19.556 141.646 1.00 38.77 192 PRO A C 1
ATOM 1343 O O . PRO A 1 213 ? -11.576 -19.585 142.757 1.00 38.50 192 PRO A O 1
ATOM 1347 N N . THR A 1 214 ? -11.243 -20.51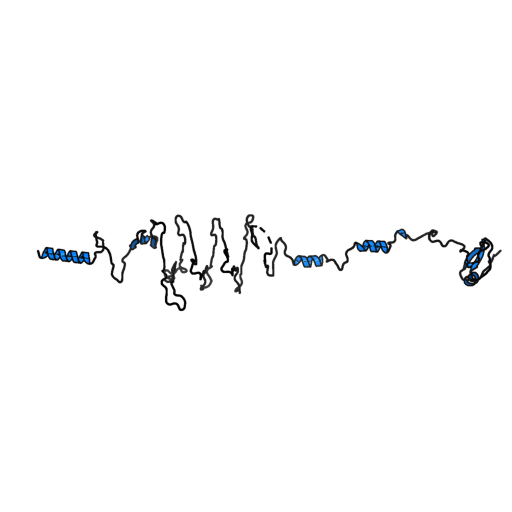5 140.735 1.00 38.91 193 THR A N 1
ATOM 1348 C CA . THR A 1 214 ? -12.046 -21.710 141.067 1.00 39.41 193 THR A CA 1
ATOM 1349 C C . THR A 1 214 ? -11.499 -22.331 142.343 1.00 38.85 193 THR A C 1
ATOM 1350 O O . THR A 1 214 ? -12.244 -22.625 143.273 1.00 38.35 193 THR A O 1
ATOM 1354 N N . THR A 1 215 ? -10.182 -22.504 142.383 1.00 38.11 194 THR A N 1
ATOM 1355 C CA . THR A 1 215 ? -9.526 -22.910 143.599 1.00 37.54 194 THR A CA 1
ATOM 1356 C C . THR A 1 215 ? -8.420 -21.891 143.935 1.00 37.10 194 THR A C 1
ATOM 1357 O O . THR A 1 215 ? -7.715 -21.436 143.031 1.00 36.60 194 THR A O 1
ATOM 1361 N N . PRO A 1 216 ? -8.272 -21.547 145.237 1.00 36.36 195 PRO A N 1
ATOM 1362 C CA . PRO A 1 216 ? -7.295 -20.535 145.711 1.00 35.37 195 PRO A CA 1
ATOM 1363 C C . PRO A 1 216 ? -5.854 -20.861 145.322 1.00 35.64 195 PRO A C 1
ATOM 1364 O O . PRO A 1 216 ? -5.469 -22.053 145.267 1.00 34.07 195 PRO A O 1
ATOM 1368 N N . ASN A 1 217 ? -5.051 -19.820 145.098 1.00 34.18 196 ASN A N 1
ATOM 1369 C CA . ASN A 1 217 ? -3.650 -20.016 144.741 1.00 35.63 196 ASN A CA 1
ATOM 1370 C C . ASN A 1 217 ? -2.742 -18.956 145.418 1.00 36.50 196 ASN A C 1
ATOM 1371 O O . ASN A 1 217 ? -3.252 -18.132 146.188 1.00 35.56 196 ASN A O 1
ATOM 1376 N N . PHE A 1 218 ? -1.434 -18.963 145.148 1.00 36.78 197 PHE A N 1
ATOM 1377 C CA . PHE A 1 218 ? -0.512 -18.115 145.919 1.00 37.69 197 PHE A CA 1
ATOM 1378 C C . PHE A 1 218 ? -0.303 -16.714 145.347 1.00 37.89 197 PHE A C 1
ATOM 1379 O O . PHE A 1 218 ? 0.645 -16.015 145.710 1.00 39.10 197 PHE A O 1
ATOM 1387 N N . SER A 1 219 ? -1.198 -16.272 144.497 1.00 35.99 198 SER A N 1
ATOM 1388 C CA . SER A 1 219 ? -0.924 -15.048 143.776 1.00 34.88 198 SER A CA 1
ATOM 1389 C C . SER A 1 219 ? -1.549 -13.783 144.417 1.00 32.46 198 SER A C 1
ATOM 1390 O O . SER A 1 219 ? -2.546 -13.856 145.159 1.00 30.67 198 SER A O 1
ATOM 1393 N N . SER A 1 220 ? -0.959 -12.639 144.066 1.00 30.11 199 SER A N 1
ATOM 1394 C CA . SER A 1 220 ? -1.357 -11.305 144.519 1.00 27.98 199 SER A CA 1
ATOM 1395 C C . SER A 1 220 ? -1.835 -10.397 143.366 1.00 26.81 199 SER A C 1
ATOM 1396 O O . SER A 1 220 ? -1.435 -10.598 142.216 1.00 26.44 199 SER A O 1
ATOM 1399 N N . ALA A 1 221 ? -2.712 -9.427 143.645 1.00 23.56 200 ALA A N 1
ATOM 1400 C CA . ALA A 1 221 ? -3.106 -8.490 142.614 1.00 24.20 200 ALA A CA 1
ATOM 1401 C C . ALA A 1 221 ? -1.934 -7.537 142.284 1.00 22.93 200 ALA A C 1
ATOM 1402 O O . ALA A 1 221 ? -1.727 -7.128 141.133 1.00 23.82 200 ALA A O 1
ATOM 1404 N N . LEU A 1 222 ? -1.129 -7.212 143.287 1.00 22.62 201 LEU A N 1
ATOM 1405 C CA . LEU A 1 222 ? 0.003 -6.300 143.047 1.00 21.70 201 LEU A CA 1
ATOM 1406 C C . LEU A 1 222 ? 1.176 -6.711 143.894 1.00 20.85 201 LEU A C 1
ATOM 1407 O O . LEU A 1 222 ? 1.036 -6.898 145.126 1.00 20.74 201 LEU A O 1
ATOM 1412 N N . ASN A 1 223 ? 2.312 -6.913 143.217 1.00 21.30 202 ASN A N 1
ATOM 1413 C CA . ASN A 1 223 ? 3.562 -7.294 143.879 1.00 22.97 202 ASN A CA 1
ATOM 1414 C C . ASN A 1 223 ? 4.647 -6.269 143.524 1.00 21.62 202 ASN A C 1
ATOM 1415 O O . ASN A 1 223 ? 4.828 -5.931 142.359 1.00 23.12 202 ASN A O 1
ATOM 1420 N N . ILE A 1 224 ? 5.368 -5.793 144.523 1.00 22.08 203 ILE A N 1
ATOM 1421 C CA . ILE A 1 224 ? 6.324 -4.715 144.307 1.00 22.11 203 ILE A CA 1
ATOM 1422 C C . ILE A 1 224 ? 7.563 -5.091 145.052 1.00 22.37 203 ILE A C 1
ATOM 1423 O O . ILE A 1 224 ? 7.515 -5.440 146.258 1.00 21.59 203 ILE A O 1
ATOM 1428 N N . THR A 1 225 ? 8.691 -5.013 144.358 1.00 23.09 204 THR A N 1
ATOM 1429 C CA . THR A 1 225 ? 9.972 -5.184 145.077 1.00 24.81 204 THR A CA 1
ATOM 1430 C C . THR A 1 225 ? 10.887 -4.033 144.710 1.00 25.02 204 THR A C 1
ATOM 1431 O O . THR A 1 225 ? 10.867 -3.566 143.545 1.00 26.59 204 THR A O 1
ATOM 1435 N N . SER A 1 226 ? 11.703 -3.588 145.668 1.00 24.55 205 SER A N 1
ATOM 1436 C CA . SER A 1 226 ? 12.763 -2.630 145.346 1.00 25.04 205 SER A CA 1
ATOM 1437 C C . SER A 1 226 ? 14.025 -3.025 146.060 1.00 26.00 205 SER A C 1
ATOM 1438 O O . SER A 1 226 ? 13.980 -3.469 147.224 1.00 25.36 205 SER A O 1
ATOM 1441 N N . GLY A 1 227 ? 15.152 -2.940 145.350 1.00 26.95 206 GLY A N 1
ATOM 1442 C CA . GLY A 1 227 ? 16.452 -3.097 145.997 1.00 26.82 206 GLY A CA 1
ATOM 1443 C C . GLY A 1 227 ? 17.197 -1.793 146.171 1.00 27.47 206 GLY A C 1
ATOM 1444 O O . GLY A 1 227 ? 18.426 -1.789 146.410 1.00 29.01 206 GLY A O 1
ATOM 1445 N N . ASN A 1 228 ? 16.496 -0.674 146.032 1.00 26.66 207 ASN A N 1
ATOM 1446 C CA . ASN A 1 228 ? 17.116 0.631 146.239 1.00 26.15 207 ASN A CA 1
ATOM 1447 C C . ASN A 1 228 ? 17.127 1.053 147.730 1.00 27.68 207 ASN A C 1
ATOM 1448 O O . ASN A 1 228 ? 16.077 1.321 148.315 1.00 27.02 207 ASN A O 1
ATOM 1453 N N . GLU A 1 229 ? 18.315 1.182 148.332 1.00 27.42 208 GLU A N 1
ATOM 1454 C CA . GLU A 1 229 ? 18.363 1.518 149.738 1.00 27.55 208 GLU A CA 1
ATOM 1455 C C . GLU A 1 229 ? 18.067 2.959 150.075 1.00 26.80 208 GLU A C 1
ATOM 1456 O O . GLU A 1 229 ? 17.775 3.258 151.235 1.00 27.43 208 GLU A O 1
ATOM 1462 N N . ASN A 1 230 ? 18.135 3.859 149.103 1.00 26.61 209 ASN A N 1
ATOM 1463 C CA . ASN A 1 230 ? 17.916 5.289 149.398 1.00 27.19 209 ASN A CA 1
ATOM 1464 C C . ASN A 1 230 ? 16.552 5.882 149.068 1.00 26.64 209 ASN A C 1
ATOM 1465 O O . ASN A 1 230 ? 16.358 7.109 149.153 1.00 26.26 209 ASN A O 1
ATOM 1470 N N . GLY A 1 231 ? 15.596 5.022 148.760 1.00 26.34 210 GLY A N 1
ATOM 1471 C CA . GLY A 1 231 ? 14.222 5.464 148.487 1.00 25.87 210 GLY A CA 1
ATOM 1472 C C . GLY A 1 231 ? 13.207 4.439 148.971 1.00 25.76 210 GLY A C 1
ATOM 1473 O O . GLY A 1 231 ? 13.468 3.226 148.951 1.00 25.89 210 GLY A O 1
ATOM 1474 N N . SER A 1 232 ? 12.044 4.923 149.435 1.00 24.28 211 SER A N 1
ATOM 1475 C CA . SER A 1 232 ? 10.961 3.987 149.825 1.00 23.48 211 SER A CA 1
ATOM 1476 C C . SER A 1 232 ? 10.485 3.189 148.643 1.00 23.58 211 SER A C 1
ATOM 1477 O O . SER A 1 232 ? 10.238 3.743 147.575 1.00 22.88 211 SER A O 1
ATOM 1480 N N . ALA A 1 233 ? 10.307 1.866 148.826 1.00 21.80 212 ALA A N 1
ATOM 1481 C CA . ALA A 1 233 ? 9.762 1.082 147.764 1.00 23.32 212 ALA A CA 1
ATOM 1482 C C . ALA A 1 233 ? 8.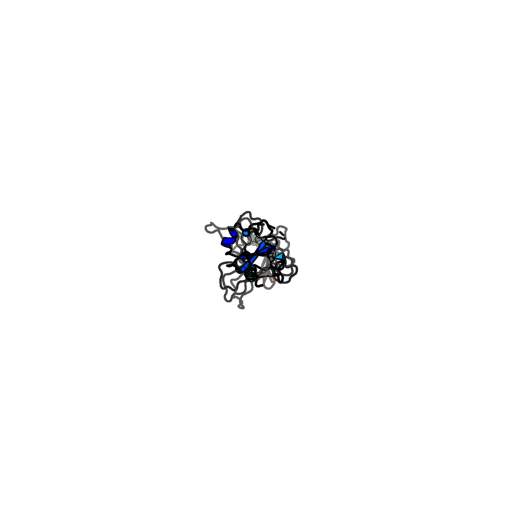441 1.649 147.264 1.00 22.27 212 ALA A C 1
ATOM 1483 O O . ALA A 1 233 ? 8.142 1.622 146.053 1.00 22.58 212 ALA A O 1
ATOM 1485 N N . MET A 1 234 ? 7.647 2.169 148.179 1.00 21.45 213 MET A N 1
ATOM 1486 C CA . MET A 1 234 ? 6.376 2.766 147.773 1.00 20.55 213 MET A CA 1
ATOM 1487 C C . MET A 1 234 ? 6.060 3.976 148.596 1.00 19.62 213 MET A C 1
ATOM 1488 O O . MET A 1 234 ? 6.264 3.985 149.817 1.00 20.94 213 MET A O 1
ATOM 1493 N N . GLN A 1 235 ? 5.585 5.005 147.912 1.00 19.69 214 GLN A N 1
ATOM 1494 C CA . GLN A 1 235 ? 5.224 6.229 148.603 1.00 21.59 214 GLN A CA 1
ATOM 1495 C C . GLN A 1 235 ? 3.783 6.617 148.240 1.00 20.08 214 GLN A C 1
ATOM 1496 O O . GLN A 1 235 ? 3.416 6.585 147.057 1.00 20.50 214 GLN A O 1
ATOM 1506 N N . LEU A 1 236 ? 3.028 7.072 149.249 1.00 20.11 215 LEU A N 1
ATOM 1507 C CA . LEU A 1 236 ? 1.624 7.396 149.050 1.00 20.91 215 LEU A CA 1
ATOM 1508 C C . LEU A 1 236 ? 1.366 8.696 149.760 1.00 20.26 215 LEU A C 1
ATOM 1509 O O . LEU A 1 236 ? 1.795 8.887 150.907 1.00 21.77 215 LEU A O 1
ATOM 1514 N N . ARG A 1 237 ? 0.669 9.609 149.095 1.00 20.63 216 ARG A N 1
ATOM 1515 C CA . ARG A 1 237 ? 0.314 10.852 149.788 1.00 21.96 216 ARG A CA 1
ATOM 1516 C C . ARG A 1 237 ? -1.131 11.202 149.415 1.00 20.41 216 ARG A C 1
ATOM 1517 O O . ARG A 1 237 ? -1.528 11.061 148.263 1.00 20.99 216 ARG A O 1
ATOM 1531 N N . GLY A 1 238 ? -1.923 11.616 150.393 1.00 21.55 217 GLY A N 1
ATOM 1532 C CA . GLY A 1 238 ? -3.320 11.972 150.093 1.00 22.25 217 GLY A CA 1
ATOM 1533 C C . GLY A 1 238 ? -3.719 13.137 150.952 1.00 23.29 217 GLY A C 1
ATOM 1534 O O . GLY A 1 238 ? -2.963 13.547 151.843 1.00 23.75 217 GLY A O 1
ATOM 1535 N N . SER A 1 239 ? -4.900 13.685 150.680 1.00 24.33 218 SER A N 1
ATOM 1536 C CA . SER A 1 239 ? -5.342 14.801 151.493 1.00 25.69 218 SER A CA 1
ATOM 1537 C C . SER A 1 239 ? -6.819 14.659 151.736 1.00 25.52 218 SER A C 1
ATOM 1538 O O . SER A 1 239 ? -7.626 15.509 151.390 1.00 25.48 218 SER A O 1
ATOM 1541 N N . GLU A 1 240 ? -7.151 13.586 152.419 1.00 23.88 219 GLU A N 1
ATOM 1542 C CA . GLU A 1 240 ? -8.547 13.257 152.686 1.00 24.39 219 GLU A CA 1
ATOM 1543 C C . GLU A 1 240 ? -9.109 14.148 153.794 1.00 22.94 219 GLU A C 1
ATOM 1544 O O . GLU A 1 240 ? -8.442 14.475 154.763 1.00 22.79 219 GLU A O 1
ATOM 1550 N N . LYS A 1 241 ? -10.381 14.542 153.686 1.00 24.00 220 LYS A N 1
ATOM 1551 C CA . LYS A 1 241 ? -11.013 15.218 154.801 1.00 24.29 220 LYS A CA 1
ATOM 1552 C C . LYS A 1 241 ? -11.325 14.256 155.957 1.00 24.55 220 LYS A C 1
ATOM 1553 O O . LYS A 1 241 ? -11.090 14.593 157.136 1.00 26.92 220 LYS A O 1
ATOM 1559 N N . ALA A 1 242 ? -11.900 13.099 155.621 1.00 23.76 221 ALA A N 1
ATOM 1560 C CA . ALA A 1 242 ? -12.495 12.235 156.659 1.00 24.41 221 ALA A CA 1
ATOM 1561 C C . ALA A 1 242 ? -12.373 10.761 156.345 1.00 24.14 221 ALA A C 1
ATOM 1562 O O . ALA A 1 242 ? -13.305 9.969 156.560 1.00 23.72 221 ALA A O 1
ATOM 1564 N N . LEU A 1 243 ? -11.220 10.391 155.793 1.00 23.55 222 LEU A N 1
ATOM 1565 C CA . LEU A 1 243 ? -10.994 9.031 155.343 1.00 22.29 222 LEU A CA 1
ATOM 1566 C C . LEU A 1 243 ? -9.527 8.782 155.518 1.00 21.48 222 LEU A C 1
ATOM 1567 O O . LEU A 1 243 ? -8.741 9.703 155.787 1.00 21.14 222 LEU A O 1
ATOM 1572 N N . GLY A 1 244 ? -9.137 7.535 155.344 1.00 21.19 223 GLY A N 1
ATOM 1573 C CA . GLY A 1 244 ? -7.675 7.237 155.416 1.00 21.41 223 GLY A CA 1
ATOM 1574 C C . GLY A 1 244 ? -7.017 7.357 154.058 1.00 22.03 223 GLY A C 1
ATOM 1575 O O . GLY A 1 244 ? -7.626 7.091 152.998 1.00 22.09 223 GLY A O 1
ATOM 1576 N N . THR A 1 245 ? -5.780 7.856 154.069 1.00 21.36 224 THR A N 1
ATOM 1577 C CA . THR A 1 245 ? -4.983 7.938 152.855 1.00 22.45 224 THR A CA 1
ATOM 1578 C C . THR A 1 245 ? -4.829 6.557 152.204 1.00 21.35 224 THR A C 1
ATOM 1579 O O . THR A 1 245 ? -5.004 6.418 150.992 1.00 21.00 224 THR A O 1
ATOM 1583 N N . LEU A 1 246 ? -4.527 5.556 153.023 1.00 21.21 225 LEU A N 1
ATOM 1584 C CA . LEU A 1 246 ? -4.685 4.158 152.579 1.00 19.95 225 LEU A CA 1
ATOM 1585 C C . LEU A 1 246 ? -5.830 3.519 153.360 1.00 19.47 225 LEU A C 1
ATOM 1586 O O . LEU A 1 246 ? -5.877 3.630 154.575 1.00 20.40 225 LEU A O 1
ATOM 1591 N N . LYS A 1 247 ? -6.768 2.897 152.663 1.00 19.08 226 LYS A N 1
ATOM 1592 C CA . LYS A 1 247 ? -7.838 2.188 153.375 1.00 19.06 226 LYS A CA 1
ATOM 1593 C C . LYS A 1 247 ? -7.691 0.713 153.015 1.00 19.13 226 LYS A C 1
ATOM 1594 O O . LYS A 1 247 ? -7.718 0.377 151.820 1.00 21.04 226 LYS A O 1
ATOM 1600 N N . ILE A 1 248 ? -7.548 -0.148 154.020 1.00 19.31 227 ILE A N 1
ATOM 1601 C CA . ILE A 1 248 ? -7.431 -1.612 153.794 1.00 19.33 227 ILE A CA 1
ATOM 1602 C C . ILE A 1 248 ? -8.632 -2.286 154.443 1.00 18.90 227 ILE A C 1
ATOM 1603 O O . ILE A 1 248 ? -8.893 -2.083 155.627 1.00 18.98 227 ILE A O 1
ATOM 1608 N N . THR A 1 249 ? -9.347 -3.088 153.675 1.00 20.62 228 THR A N 1
ATOM 1609 C CA . THR A 1 249 ? -10.396 -3.933 154.255 1.00 20.95 228 THR A CA 1
ATOM 1610 C C . THR A 1 249 ? -10.025 -5.413 154.089 1.00 20.32 228 THR A C 1
ATOM 1611 O O . THR A 1 249 ? -9.727 -5.852 152.966 1.00 21.34 228 THR A O 1
ATOM 1615 N N . HIS A 1 250 ? -10.054 -6.175 155.178 1.00 20.41 229 HIS A N 1
ATOM 1616 C CA . HIS A 1 250 ? -10.046 -7.642 155.053 1.00 20.70 229 HIS A CA 1
ATOM 1617 C C . HIS A 1 250 ? -11.482 -8.144 155.185 1.00 21.00 229 HIS A C 1
ATOM 1618 O O . HIS A 1 250 ? -12.171 -7.810 156.153 1.00 19.91 229 HIS A O 1
ATOM 1625 N N . GLU A 1 251 ? -11.902 -8.966 154.220 1.00 22.94 230 GLU A N 1
ATOM 1626 C CA . GLU A 1 251 ? -13.234 -9.603 154.269 1.00 24.77 230 GLU A CA 1
ATOM 1627 C C . GLU A 1 251 ? -13.047 -11.128 154.425 1.00 23.52 230 GLU A C 1
ATOM 1628 O O . GLU A 1 251 ? -12.306 -11.763 153.666 1.00 24.10 230 GLU A O 1
ATOM 1634 N N . ASN A 1 252 ? -13.693 -11.700 155.428 1.00 22.67 231 ASN A N 1
ATOM 1635 C CA . ASN A 1 252 ? -13.712 -13.170 155.587 1.00 23.17 231 ASN A CA 1
ATOM 1636 C C . ASN A 1 252 ? -14.110 -13.862 154.266 1.00 23.40 231 ASN A C 1
ATOM 1637 O O . ASN A 1 252 ? -15.118 -13.520 153.714 1.00 23.62 231 ASN A O 1
ATOM 1642 N N . PRO A 1 253 ? -13.265 -14.781 153.732 1.00 24.44 232 PRO A N 1
ATOM 1643 C CA . PRO A 1 253 ? -13.633 -15.490 152.508 1.00 25.61 232 PRO A CA 1
ATOM 1644 C C . PRO A 1 253 ? -14.747 -16.548 152.763 1.00 26.81 232 PRO A C 1
ATOM 1645 O O . PRO A 1 253 ? -15.292 -17.080 151.807 1.00 26.53 232 PRO A O 1
ATOM 1649 N N . SER A 1 254 ? -15.060 -16.795 154.023 1.00 27.17 233 SER A N 1
ATOM 1650 C CA . SER A 1 254 ? -16.001 -17.845 154.426 1.00 29.51 233 SER A CA 1
ATOM 1651 C C . SER A 1 254 ? -17.139 -17.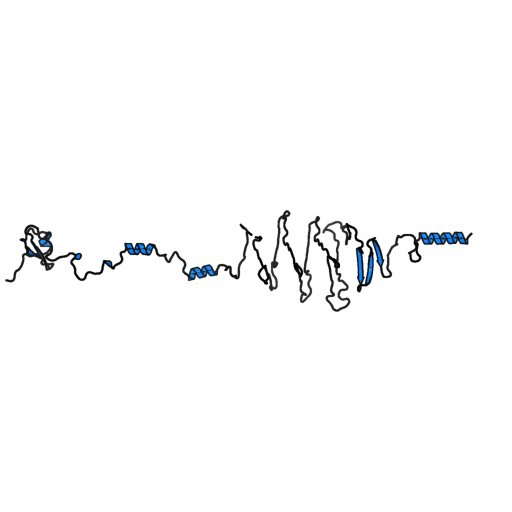329 155.257 1.00 30.44 233 SER A C 1
ATOM 1652 O O . SER A 1 254 ? -17.057 -16.245 155.843 1.00 29.95 233 SER A O 1
ATOM 1655 N N . ILE A 1 255 ? -18.228 -18.104 155.336 1.00 30.47 234 ILE A N 1
ATOM 1656 C CA . ILE A 1 255 ? -19.304 -17.696 156.234 1.00 31.79 234 ILE A CA 1
ATOM 1657 C C . ILE A 1 255 ? -18.987 -18.156 157.673 1.00 30.63 234 ILE A C 1
ATOM 1658 O O . ILE A 1 255 ? -19.614 -17.707 158.639 1.00 30.85 234 ILE A O 1
ATOM 1663 N N . GLY A 1 256 ? -17.990 -19.028 157.803 1.00 31.18 235 GLY A N 1
ATOM 1664 C CA . GLY A 1 256 ? -17.552 -19.559 159.092 1.00 32.00 235 GLY A CA 1
ATOM 1665 C C . GLY A 1 256 ? -16.862 -18.478 159.922 1.00 32.81 235 GLY A C 1
ATOM 1666 O O . GLY A 1 256 ? -15.913 -17.873 159.449 1.00 32.80 235 GLY A O 1
ATOM 1667 N N . ALA A 1 257 ? -17.364 -18.267 161.142 1.00 32.74 236 ALA A N 1
ATOM 1668 C CA . ALA A 1 257 ? -17.005 -17.145 162.043 1.00 32.18 236 ALA A CA 1
ATOM 1669 C C . ALA A 1 257 ? -15.516 -17.098 162.392 1.00 32.05 236 ALA A C 1
ATOM 1670 O O . ALA A 1 257 ? -14.954 -16.011 162.609 1.00 32.04 236 ALA A O 1
ATOM 1672 N N . ASP A 1 258 ? -14.876 -18.253 162.458 1.00 31.20 237 ASP A N 1
ATOM 1673 C CA . ASP A 1 258 ? -13.468 -18.220 162.692 1.00 30.98 237 ASP A CA 1
ATOM 1674 C C . ASP A 1 258 ? -12.592 -18.811 161.610 1.00 28.28 237 ASP A C 1
ATOM 1675 O O . ASP A 1 258 ? -11.440 -19.091 161.856 1.00 28.34 237 ASP A O 1
ATOM 1680 N N . TYR A 1 259 ? -13.082 -18.871 160.386 1.00 26.39 238 TYR A N 1
ATOM 1681 C CA . TYR A 1 259 ? -12.322 -19.457 159.289 1.00 26.61 238 TYR A CA 1
ATOM 1682 C C . TYR A 1 259 ? -11.002 -18.703 159.069 1.00 26.33 238 TYR A C 1
ATOM 1683 O O . TYR A 1 259 ? -9.951 -19.286 158.769 1.00 25.31 238 TYR A O 1
ATOM 1692 N N . ASP A 1 260 ? -11.108 -17.388 159.216 1.00 25.63 239 ASP A N 1
ATOM 1693 C CA . ASP A 1 260 ? -9.980 -16.470 158.967 1.00 24.25 239 ASP A CA 1
ATOM 1694 C C . ASP A 1 260 ? -9.220 -16.036 160.238 1.00 24.60 239 ASP A C 1
ATOM 1695 O O . ASP A 1 260 ? -8.593 -14.947 160.288 1.00 23.10 239 ASP A O 1
ATOM 1700 N N . LYS A 1 261 ? -9.199 -16.910 161.237 1.00 23.00 240 LYS A N 1
ATOM 1701 C CA . LYS A 1 261 ? -8.529 -16.651 162.487 1.00 23.88 240 LYS A CA 1
ATOM 1702 C C . LYS A 1 261 ? -7.051 -16.378 162.320 1.00 23.17 240 LYS A C 1
ATOM 1703 O O . LYS A 1 261 ? -6.453 -15.709 163.178 1.00 23.25 240 LYS A O 1
ATOM 1709 N N . ASN A 1 262 ? -6.451 -16.839 161.224 1.00 22.79 241 ASN A N 1
ATOM 1710 C CA . ASN A 1 262 ? -5.026 -16.539 161.000 1.00 22.63 241 ASN A CA 1
ATOM 1711 C C . ASN A 1 262 ? -4.732 -15.371 160.040 1.00 21.71 241 ASN A C 1
ATOM 1712 O O . ASN A 1 262 ? -3.580 -15.153 159.691 1.00 20.86 241 ASN A O 1
ATOM 1717 N N . ALA A 1 263 ? -5.775 -14.689 159.590 1.00 19.50 242 ALA A N 1
ATOM 1718 C CA . ALA A 1 263 ? -5.632 -13.588 158.599 1.00 20.76 242 ALA A CA 1
ATOM 1719 C C . ALA A 1 263 ? -5.367 -12.231 159.303 1.00 19.88 242 ALA A C 1
ATOM 1720 O O . ALA A 1 263 ? -5.548 -12.116 160.512 1.00 19.51 242 ALA A O 1
ATOM 1722 N N . ALA A 1 264 ? -5.014 -11.201 158.531 1.00 20.13 243 ALA A N 1
ATOM 1723 C CA . ALA A 1 264 ? -4.846 -9.846 159.089 1.00 19.77 243 ALA A CA 1
ATOM 1724 C C . ALA A 1 264 ? -5.086 -8.898 157.940 1.00 19.68 243 ALA A C 1
ATOM 1725 O O . ALA A 1 264 ? -4.905 -9.260 156.786 1.00 20.25 243 ALA A O 1
ATOM 1727 N N . ALA A 1 265 ? -5.460 -7.666 158.238 1.00 20.17 244 ALA A N 1
ATOM 1728 C CA . ALA A 1 265 ? -5.549 -6.631 157.211 1.00 19.68 244 ALA A CA 1
ATOM 1729 C C . ALA A 1 265 ? -4.125 -6.204 156.802 1.00 19.72 244 ALA A C 1
ATOM 1730 O O . ALA A 1 265 ? -3.855 -5.964 155.619 1.00 20.88 244 ALA A O 1
ATOM 1732 N N . LEU A 1 266 ? -3.224 -6.111 157.783 1.00 19.30 245 LEU A N 1
ATOM 1733 C CA . LEU A 1 266 ? -1.831 -5.725 157.481 1.00 19.39 245 LEU A CA 1
ATOM 1734 C C . LEU A 1 266 ? -0.886 -6.650 158.207 1.00 17.48 245 LEU A C 1
ATOM 1735 O O . LEU A 1 266 ? -1.000 -6.867 159.427 1.00 18.00 245 LEU A O 1
ATOM 1740 N N . SER A 1 267 ? 0.106 -7.153 157.480 1.00 19.44 246 SER A N 1
ATOM 1741 C CA . SER A 1 267 ? 1.089 -8.077 158.072 1.00 20.28 246 SER A CA 1
ATOM 1742 C C . SER A 1 267 ? 2.452 -7.499 157.710 1.00 19.65 246 SER A C 1
ATOM 1743 O O . SER A 1 267 ? 2.677 -7.111 156.547 1.00 19.30 246 SER A O 1
ATOM 1746 N N . ILE A 1 268 ? 3.323 -7.420 158.698 1.00 19.20 247 ILE A N 1
ATOM 1747 C CA . ILE A 1 268 ? 4.663 -6.812 158.494 1.00 19.39 247 ILE A CA 1
ATOM 1748 C C . ILE A 1 268 ? 5.697 -7.851 158.915 1.00 19.49 247 ILE A C 1
ATOM 1749 O O . ILE A 1 268 ? 5.549 -8.496 159.951 1.00 20.12 247 ILE A O 1
ATOM 1754 N N . ASP A 1 269 ? 6.754 -7.997 158.119 1.00 20.99 248 ASP A N 1
ATOM 1755 C CA . ASP A 1 269 ? 7.872 -8.825 158.552 1.00 21.98 248 ASP A CA 1
ATOM 1756 C C . A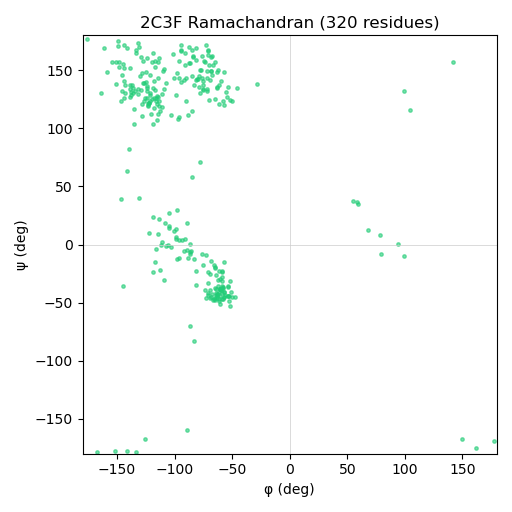SP A 1 269 ? 9.139 -7.977 158.395 1.00 21.84 248 ASP A C 1
ATOM 1757 O O . ASP A 1 269 ? 9.236 -7.097 157.519 1.00 22.55 248 ASP A O 1
ATOM 1762 N N . ILE A 1 270 ? 10.070 -8.228 159.288 1.00 23.32 249 ILE A N 1
ATOM 1763 C CA . ILE A 1 270 ? 11.319 -7.428 159.360 1.00 20.70 249 ILE A CA 1
ATOM 1764 C C . ILE A 1 270 ? 12.457 -8.511 159.349 1.00 21.14 249 ILE A C 1
ATOM 1765 O O . ILE A 1 270 ? 12.574 -9.268 160.322 1.00 22.49 249 ILE A O 1
ATOM 1770 N N . VAL A 1 271 ? 13.223 -8.580 158.261 1.00 22.04 250 VAL A N 1
ATOM 1771 C CA . VAL A 1 271 ? 14.175 -9.682 158.074 1.00 23.43 250 VAL A CA 1
ATOM 1772 C C . VAL A 1 271 ? 15.603 -9.193 157.770 1.00 23.79 250 VAL A C 1
ATOM 1773 O O . VAL A 1 271 ? 15.827 -8.071 157.303 1.00 22.72 250 VAL A O 1
ATOM 1777 N N . LYS A 1 272 ? 16.562 -10.073 158.041 1.00 25.10 251 LYS A N 1
ATOM 1778 C CA . LYS A 1 272 ? 17.953 -9.790 157.687 1.00 24.87 251 LYS A CA 1
ATOM 1779 C C . LYS A 1 272 ? 18.215 -10.105 156.219 1.00 26.03 251 LYS A C 1
ATOM 1780 O O . LYS A 1 272 ? 17.379 -10.698 155.541 1.00 25.85 251 LYS A O 1
ATOM 1786 N N . LYS A 1 273 ? 19.385 -9.669 155.734 1.00 27.03 252 LYS A N 1
ATOM 1787 C CA . LYS A 1 273 ? 19.893 -10.065 154.421 1.00 30.47 252 LYS A CA 1
ATOM 1788 C C . LYS A 1 273 ? 20.331 -11.559 154.502 1.00 32.27 252 LYS A C 1
ATOM 1789 O O . LYS A 1 273 ? 20.707 -12.052 155.576 1.00 32.18 252 LYS A O 1
ATOM 1795 N N . THR A 1 274 ? 20.232 -12.287 153.392 1.00 35.25 253 THR A N 1
ATOM 1796 C CA . THR A 1 274 ? 20.777 -13.656 153.357 1.00 37.43 253 THR A CA 1
ATOM 1797 C C . THR A 1 274 ? 22.236 -13.541 153.767 1.00 37.85 253 THR A C 1
ATOM 1798 O O . THR A 1 274 ? 22.965 -12.649 153.290 1.00 38.15 253 THR A O 1
ATOM 1802 N N . ASN A 1 275 ? 22.655 -14.377 154.703 1.00 38.66 254 ASN A N 1
ATOM 1803 C CA . ASN A 1 275 ? 24.032 -14.358 155.160 1.00 38.46 254 ASN A CA 1
ATOM 1804 C C . ASN A 1 275 ? 24.417 -13.112 155.930 1.00 37.50 254 ASN A C 1
ATOM 1805 O O . ASN A 1 275 ? 25.586 -12.866 156.181 1.00 37.27 254 ASN A O 1
ATOM 1808 N N . GLY A 1 276 ? 23.420 -12.331 156.312 1.00 35.31 255 GLY A N 1
ATOM 1809 C CA . GLY A 1 276 ? 23.645 -11.223 157.182 1.00 32.41 255 GLY A CA 1
ATOM 1810 C C . GLY A 1 276 ? 23.640 -11.567 158.655 1.00 31.07 255 GLY A C 1
ATOM 1811 O O . GLY A 1 276 ? 23.219 -12.670 159.070 1.00 31.27 255 GLY A O 1
ATOM 1812 N N . ALA A 1 277 ? 24.103 -10.620 159.458 1.00 29.51 256 ALA A N 1
ATOM 1813 C CA . ALA A 1 277 ? 24.246 -10.837 160.886 1.00 28.79 256 ALA A CA 1
ATOM 1814 C C . ALA A 1 277 ? 22.960 -10.488 161.653 1.00 29.14 256 ALA A C 1
ATOM 1815 O O . ALA A 1 277 ? 22.873 -10.777 162.818 1.00 29.02 256 ALA A O 1
ATOM 1817 N N . GLY A 1 278 ? 21.994 -9.827 161.002 1.00 28.51 257 GLY A N 1
ATOM 1818 C CA . GLY A 1 278 ? 20.764 -9.425 161.732 1.00 26.07 257 GLY A CA 1
ATOM 1819 C C . GLY A 1 278 ? 20.190 -8.165 161.150 1.00 25.10 257 GLY A C 1
ATOM 1820 O O . GLY A 1 278 ? 20.538 -7.762 160.051 1.00 24.49 257 GLY A O 1
ATOM 1821 N N . THR A 1 279 ? 19.243 -7.575 161.876 1.00 25.46 258 THR A N 1
ATOM 1822 C CA . THR A 1 279 ? 18.595 -6.351 161.442 1.00 24.15 258 THR A CA 1
ATOM 1823 C C . THR A 1 279 ? 18.207 -5.523 162.678 1.00 23.27 258 THR A C 1
ATOM 1824 O O . THR A 1 279 ? 17.979 -6.066 163.753 1.00 23.24 258 THR A O 1
ATOM 1828 N N . ALA A 1 280 ? 18.141 -4.203 162.496 1.00 23.47 259 ALA A N 1
ATOM 1829 C CA . ALA A 1 280 ? 17.695 -3.303 163.537 1.00 22.06 259 ALA A CA 1
ATOM 1830 C C . ALA A 1 280 ? 16.493 -2.492 163.070 1.00 21.70 259 ALA A C 1
ATOM 1831 O O . ALA A 1 280 ? 16.142 -1.523 163.727 1.00 21.50 259 ALA A O 1
ATOM 1833 N N . ALA A 1 281 ? 15.918 -2.844 161.919 1.00 21.32 260 ALA A N 1
ATOM 1834 C CA . ALA A 1 281 ? 14.823 -2.063 161.367 1.00 21.57 260 ALA A CA 1
ATOM 1835 C C . ALA A 1 281 ? 13.605 -2.109 162.334 1.00 21.10 260 ALA A C 1
ATOM 1836 O O . ALA A 1 281 ? 13.379 -3.081 163.077 1.00 19.79 260 ALA A O 1
ATOM 1838 N N . GLN A 1 282 ? 12.859 -0.995 162.321 1.00 20.33 261 GLN A N 1
ATOM 1839 C CA . GLN A 1 282 ? 11.653 -0.839 163.088 1.00 19.10 261 GLN A CA 1
ATOM 1840 C C . GLN A 1 282 ? 10.453 -1.414 162.374 1.00 18.85 261 GLN A C 1
ATOM 1841 O O . GLN A 1 282 ? 10.470 -1.573 161.168 1.00 19.79 261 GLN A O 1
ATOM 1847 N N . GLY A 1 283 ? 9.381 -1.674 163.105 1.00 18.20 262 GLY A N 1
ATOM 1848 C CA . GLY A 1 283 ? 8.180 -2.231 162.460 1.00 17.46 262 GLY A CA 1
ATOM 1849 C C . GLY A 1 283 ? 7.371 -1.094 161.848 1.00 18.24 262 GLY A C 1
ATOM 1850 O O . GLY A 1 283 ? 7.384 -0.895 160.640 1.00 19.78 262 GLY A O 1
ATOM 1851 N N . ILE A 1 284 ? 6.561 -0.441 162.681 1.00 17.59 263 ILE A N 1
ATOM 1852 C CA . ILE A 1 284 ? 5.827 0.740 162.283 1.00 17.61 263 ILE A CA 1
ATOM 1853 C C . ILE A 1 284 ? 6.392 2.004 162.957 1.00 15.81 263 ILE A C 1
ATOM 1854 O O . ILE A 1 284 ? 6.526 2.053 164.193 1.00 17.40 263 ILE A O 1
ATOM 1859 N N . TYR A 1 285 ? 6.573 3.068 162.158 1.00 17.70 264 TYR A N 1
ATOM 1860 C CA . TYR A 1 285 ? 7.034 4.336 162.685 1.00 17.51 264 TYR A CA 1
ATOM 1861 C C . TYR A 1 285 ? 5.962 5.378 162.349 1.00 17.79 264 TYR A C 1
ATOM 1862 O O . TYR A 1 285 ? 5.597 5.510 161.179 1.00 20.38 264 TYR A O 1
ATOM 1871 N N . ILE A 1 286 ? 5.426 6.063 163.342 1.00 18.17 265 ILE A N 1
ATOM 1872 C CA . ILE A 1 286 ? 4.421 7.122 163.118 1.00 17.86 265 ILE A CA 1
ATOM 1873 C C . ILE A 1 286 ? 4.992 8.446 163.604 1.00 18.70 265 ILE A C 1
ATOM 1874 O O . ILE A 1 286 ? 5.506 8.525 164.701 1.00 20.46 265 ILE A O 1
ATOM 1879 N N . ASN A 1 287 ? 4.884 9.496 162.809 1.00 20.25 266 ASN A N 1
ATOM 1880 C CA . ASN A 1 287 ? 5.269 10.805 163.331 1.00 21.60 266 ASN A CA 1
ATOM 1881 C C . ASN A 1 287 ? 4.270 11.853 162.800 1.00 21.49 266 ASN A C 1
ATOM 1882 O O . ASN A 1 287 ? 3.469 11.558 161.880 1.00 22.07 266 ASN A O 1
ATOM 1887 N N . SER A 1 288 ? 4.322 13.063 163.337 1.00 22.44 267 SER A N 1
ATOM 1888 C CA . SER A 1 288 ? 3.652 14.176 162.669 1.00 21.14 267 SER A CA 1
ATOM 1889 C C . SER A 1 288 ? 4.655 15.317 162.707 1.00 23.18 267 SER A C 1
ATOM 1890 O O . SER A 1 288 ? 4.891 15.878 163.763 1.00 23.30 267 SER A O 1
ATOM 1893 N N . THR A 1 289 ? 5.298 15.599 161.584 1.00 24.57 268 THR A N 1
ATOM 1894 C CA . THR A 1 289 ? 6.432 16.525 161.569 1.00 26.82 268 THR A CA 1
ATOM 1895 C C . THR A 1 289 ? 5.961 17.963 161.844 1.00 28.30 268 THR A C 1
ATOM 1896 O O . THR A 1 289 ? 6.713 18.787 162.399 1.00 29.38 268 THR A O 1
ATOM 1900 N N . SER A 1 290 ? 4.711 18.236 161.535 1.00 27.79 269 SER A N 1
ATOM 1901 C CA . SER A 1 290 ? 4.188 19.542 161.925 1.00 28.87 269 SER A CA 1
ATOM 1902 C C . SER A 1 290 ? 3.371 19.625 163.223 1.00 29.05 269 SER A C 1
ATOM 1903 O O . SER A 1 290 ? 3.160 20.738 163.726 1.00 29.02 269 SER A O 1
ATOM 1906 N N . GLY A 1 291 ? 2.962 18.471 163.792 1.00 26.79 270 GLY A N 1
ATOM 1907 C CA . GLY A 1 291 ? 2.258 18.432 165.079 1.00 27.03 270 GLY A CA 1
ATOM 1908 C C . GLY A 1 291 ? 0.814 18.164 164.736 1.00 26.93 270 GLY A C 1
ATOM 1909 O O . GLY A 1 291 ? 0.234 18.922 163.943 1.00 30.59 270 GLY A O 1
ATOM 1910 N N . THR A 1 292 ? 0.268 17.016 165.155 1.00 24.50 271 THR A N 1
ATOM 1911 C CA . THR A 1 292 ? -1.176 16.771 165.042 1.00 22.65 271 THR A CA 1
ATOM 1912 C C . THR A 1 292 ? -1.868 16.797 166.423 1.00 23.20 271 THR A C 1
ATOM 1913 O O . THR A 1 292 ? -1.247 16.500 167.452 1.00 22.32 271 THR A O 1
ATOM 1917 N N . THR A 1 293 ? -3.157 17.187 166.461 1.00 22.33 272 THR A N 1
ATOM 1918 C CA . THR A 1 293 ? -3.921 17.068 167.665 1.00 21.84 272 THR A CA 1
ATOM 1919 C C . THR A 1 293 ? -4.782 15.788 167.584 1.00 22.48 272 THR A C 1
ATOM 1920 O O . THR A 1 293 ? -5.584 15.529 168.495 1.00 22.55 272 THR A O 1
ATOM 1924 N N . GLY A 1 294 ? -4.600 14.974 166.543 1.00 21.21 273 GLY A N 1
ATOM 1925 C CA . GLY A 1 294 ? -5.407 13.718 166.459 1.00 21.39 273 GLY A CA 1
ATOM 1926 C C . GLY A 1 294 ? -4.785 12.578 167.278 1.00 20.40 273 GLY A C 1
ATOM 1927 O O . GLY A 1 294 ? -3.588 12.610 167.615 1.00 19.58 273 GLY A O 1
ATOM 1928 N N . LYS A 1 295 ? -5.574 11.542 167.576 1.00 19.29 274 LYS A N 1
ATOM 1929 C CA . LYS A 1 295 ? -5.013 10.315 168.117 1.00 18.34 274 LYS A CA 1
ATOM 1930 C C . LYS A 1 295 ? -4.061 9.678 167.100 1.00 18.91 274 LYS A C 1
ATOM 1931 O O . LYS A 1 295 ? -4.362 9.534 165.905 1.00 19.45 274 LYS A O 1
ATOM 1937 N N . LEU A 1 296 ? -2.910 9.245 167.610 1.00 19.36 275 LEU A N 1
ATOM 1938 C CA . LEU A 1 296 ? -1.868 8.726 166.751 1.00 18.84 275 LEU A CA 1
ATOM 1939 C C . LEU A 1 296 ? -2.169 7.259 166.394 1.00 17.92 275 LEU A C 1
ATOM 1940 O O . LEU A 1 296 ? -1.820 6.800 165.321 1.00 19.23 275 LEU A O 1
ATOM 1945 N N . LEU A 1 297 ? -2.755 6.538 167.334 1.00 18.10 276 LEU A N 1
ATOM 1946 C CA . LEU A 1 297 ? -3.235 5.157 167.031 1.00 17.64 276 LEU A CA 1
ATOM 1947 C C . LEU A 1 297 ? -4.597 5.014 167.708 1.00 16.53 276 LEU A C 1
ATOM 1948 O O . LEU A 1 297 ? -4.730 5.305 168.912 1.00 17.62 276 LEU A O 1
ATOM 1953 N N . ARG A 1 298 ? -5.591 4.576 166.949 1.00 18.23 277 ARG A N 1
ATOM 1954 C CA . ARG A 1 298 ? -6.945 4.432 167.546 1.00 17.39 277 ARG A CA 1
ATOM 1955 C C . ARG A 1 298 ? -7.512 3.104 167.087 1.00 16.63 277 ARG A C 1
ATOM 1956 O O . ARG A 1 298 ? -7.635 2.876 165.890 1.00 18.44 277 ARG A O 1
ATOM 1964 N N . ILE A 1 299 ? -7.749 2.222 168.043 1.00 16.84 278 ILE A N 1
ATOM 1965 C CA . ILE A 1 299 ? -8.185 0.839 167.786 1.00 17.20 278 ILE A CA 1
ATOM 1966 C C . ILE A 1 299 ? -9.613 0.658 168.315 1.00 17.15 278 ILE A C 1
ATOM 1967 O O . ILE A 1 299 ? -9.856 0.859 169.506 1.00 17.37 278 ILE A O 1
ATOM 1972 N N . ARG A 1 300 ? -10.507 0.231 167.412 1.00 18.54 279 ARG A N 1
ATOM 1973 C CA . ARG A 1 300 ? -11.907 0.091 167.754 1.00 19.64 279 ARG A CA 1
ATOM 1974 C C . ARG A 1 300 ? -12.379 -1.293 167.348 1.00 19.85 279 ARG A C 1
ATOM 1975 O O . ARG A 1 300 ? -11.718 -1.981 166.537 1.00 18.38 279 ARG A O 1
ATOM 1983 N N . ASN A 1 301 ? -13.514 -1.714 167.926 1.00 18.70 280 ASN A N 1
ATOM 1984 C CA . ASN A 1 301 ? -14.167 -2.935 167.443 1.00 19.75 280 ASN A CA 1
ATOM 1985 C C . ASN A 1 301 ? -15.680 -2.651 167.550 1.00 20.66 280 ASN A C 1
ATOM 1986 O O . ASN A 1 301 ? -16.112 -2.112 168.557 1.00 21.42 280 ASN A O 1
ATOM 1991 N N . LEU A 1 302 ? -16.431 -2.910 166.488 1.00 22.75 281 LEU A N 1
ATOM 1992 C CA . LEU A 1 302 ? -17.886 -2.541 166.438 1.00 24.44 281 LEU A CA 1
ATOM 1993 C C . LEU A 1 302 ? -18.035 -1.049 166.628 1.00 25.18 281 LEU A C 1
ATOM 1994 O O . LEU A 1 302 ? -18.982 -0.563 167.288 1.00 25.95 281 LEU A O 1
ATOM 1999 N N . SER A 1 303 ? -17.067 -0.323 166.095 1.00 24.02 282 SER A N 1
ATOM 2000 C CA . SER A 1 303 ? -17.062 1.149 166.212 1.00 25.04 282 SER A CA 1
ATOM 2001 C C . SER A 1 303 ? -17.147 1.626 167.675 1.00 25.42 282 SER A C 1
ATOM 2002 O O . SER A 1 303 ? -17.832 2.630 167.991 1.00 25.33 282 SER A O 1
ATOM 2005 N N . ASP A 1 304 ? -16.492 0.910 168.589 1.00 22.55 283 ASP A N 1
ATOM 2006 C CA . ASP A 1 304 ? -16.359 1.351 169.961 1.00 23.19 283 ASP A CA 1
ATOM 2007 C C . ASP A 1 304 ? -14.853 1.446 170.227 1.00 22.25 283 ASP A C 1
ATOM 2008 O O . ASP A 1 304 ? -14.186 0.463 169.933 1.00 20.03 283 ASP A O 1
ATOM 2013 N N . ASP A 1 305 ? -14.367 2.584 170.746 1.00 22.43 284 ASP A N 1
ATOM 2014 C CA . ASP A 1 305 ? -12.914 2.747 171.117 1.00 21.10 284 ASP A CA 1
ATOM 2015 C C . ASP A 1 305 ? -12.479 1.670 172.123 1.00 19.48 284 ASP A C 1
ATOM 2016 O O . ASP A 1 305 ? -13.007 1.612 173.237 1.00 21.27 284 ASP A O 1
ATOM 2021 N N . LYS A 1 306 ? -11.473 0.833 171.764 1.00 17.99 285 LYS A N 1
ATOM 2022 C CA . LYS A 1 306 ? -10.985 -0.198 172.657 1.00 17.54 285 LYS A CA 1
ATOM 2023 C C . LYS A 1 306 ? -9.585 0.095 173.199 1.00 18.04 285 LYS A C 1
ATOM 2024 O O . LYS A 1 306 ? -9.284 -0.251 174.318 1.00 18.76 285 LYS A O 1
ATOM 2030 N N . PHE A 1 307 ? -8.790 0.790 172.409 1.00 16.98 286 PHE A N 1
ATOM 2031 C CA . PHE A 1 307 ? -7.414 1.149 172.896 1.00 17.10 286 PHE A CA 1
ATOM 2032 C C . PHE A 1 307 ? -6.865 2.241 172.039 1.00 17.49 286 PHE A C 1
ATOM 2033 O O . PHE A 1 307 ? -6.908 2.099 170.810 1.00 21.09 286 PHE A O 1
ATOM 2041 N N . TYR A 1 308 ? -6.337 3.331 172.596 1.00 17.23 287 TYR A N 1
ATOM 2042 C CA . TYR A 1 308 ? -5.820 4.354 171.701 1.00 16.91 287 TYR A CA 1
ATOM 2043 C C . TYR A 1 308 ? -4.626 5.070 172.355 1.00 16.39 287 TYR A C 1
ATOM 2044 O O . TYR A 1 308 ? -4.489 5.060 173.589 1.00 17.86 287 TYR A O 1
ATOM 2053 N N . VAL A 1 309 ? -3.790 5.655 171.514 1.00 16.68 288 VAL A N 1
ATOM 2054 C CA . VAL A 1 309 ? -2.663 6.484 171.979 1.00 15.96 288 VAL A CA 1
ATOM 2055 C C . VAL A 1 309 ? -2.983 7.912 171.531 1.00 16.07 288 VAL A C 1
ATOM 2056 O O . VAL A 1 309 ? -3.161 8.180 170.330 1.00 17.42 288 VAL A O 1
ATOM 2060 N N . LYS A 1 310 ? -3.092 8.774 172.506 1.00 17.77 289 LYS A N 1
ATOM 2061 C CA . LYS A 1 310 ? -3.484 10.173 172.248 1.00 21.36 289 LYS A CA 1
ATOM 2062 C C . LYS A 1 310 ? -2.332 10.927 171.595 1.00 21.54 289 LYS A C 1
ATOM 2063 O O . LYS A 1 310 ? -1.216 10.435 171.563 1.00 20.21 289 LYS A O 1
ATOM 2069 N N . SER A 1 311 ? -2.577 12.155 171.137 1.00 20.74 290 SER A N 1
ATOM 2070 C CA . SER A 1 311 ? -1.523 12.915 170.482 1.00 20.37 290 SER A CA 1
ATOM 2071 C C . SER A 1 311 ? -0.318 13.174 171.421 1.00 20.31 290 SER A C 1
ATOM 2072 O O . SER A 1 311 ? 0.826 13.364 170.939 1.00 22.09 290 SER A O 1
ATOM 2075 N N . ASP A 1 312 ? -0.529 13.134 172.724 1.00 20.87 291 ASP A N 1
ATOM 2076 C CA . ASP A 1 312 ? 0.555 13.352 173.711 1.00 22.34 291 ASP A CA 1
ATOM 2077 C C . ASP A 1 312 ? 1.279 12.101 174.184 1.00 22.46 291 ASP A C 1
ATOM 2078 O O . ASP A 1 312 ? 2.246 12.203 174.951 1.00 21.50 291 ASP A O 1
ATOM 2083 N N . GLY A 1 313 ? 0.792 10.941 173.744 1.00 21.31 292 GLY A N 1
ATOM 2084 C CA . GLY A 1 313 ? 1.413 9.664 174.087 1.00 21.88 292 GLY A CA 1
ATOM 2085 C C . GLY A 1 313 ? 0.763 8.895 175.225 1.00 22.03 292 GLY A C 1
ATOM 2086 O O . GLY A 1 313 ? 1.112 7.716 175.452 1.00 22.55 292 GLY A O 1
ATOM 2087 N N . GLY A 1 314 ? -0.166 9.524 175.945 1.00 20.28 293 GLY A N 1
ATOM 2088 C CA . GLY A 1 314 ? -0.902 8.785 176.977 1.00 20.95 293 GLY A CA 1
ATOM 2089 C C . GLY A 1 314 ? -1.796 7.768 176.250 1.00 19.08 293 GLY A C 1
ATOM 2090 O O . GLY A 1 314 ? -2.178 8.005 175.148 1.00 19.92 293 GLY A O 1
ATOM 2091 N N . PHE A 1 315 ? -2.070 6.622 176.856 1.00 18.85 294 PHE A N 1
ATOM 2092 C CA . PHE A 1 315 ? -2.968 5.637 176.206 1.00 17.57 294 PHE A CA 1
ATOM 2093 C C . PHE A 1 315 ? -4.220 5.355 177.019 1.00 16.54 294 PHE A C 1
ATOM 2094 O O . PHE A 1 315 ? -4.309 5.700 178.195 1.00 17.29 294 PHE A O 1
ATOM 2102 N N . TYR A 1 316 ? -5.200 4.734 176.354 1.00 17.52 295 TYR A N 1
ATOM 2103 C CA . TYR A 1 316 ? -6.376 4.170 177.006 1.00 17.16 295 TYR A CA 1
ATOM 2104 C C . TYR A 1 316 ? -6.515 2.708 176.554 1.00 16.42 295 TYR A C 1
ATOM 2105 O O . TYR A 1 316 ? -6.285 2.427 175.402 1.00 17.82 295 TYR A O 1
ATOM 2114 N N . ALA A 1 317 ? -6.856 1.849 177.498 1.00 16.92 296 ALA A N 1
ATOM 2115 C CA . ALA A 1 317 ? -7.236 0.454 177.214 1.00 16.52 296 ALA A CA 1
ATOM 2116 C C . ALA A 1 317 ? -8.540 0.153 177.966 1.00 15.94 296 ALA A C 1
ATOM 2117 O O . ALA A 1 317 ? -8.672 0.452 179.151 1.00 17.84 296 ALA A O 1
ATOM 2119 N N . LYS A 1 318 ? -9.482 -0.466 177.263 1.00 17.64 297 LYS A N 1
ATOM 2120 C CA . LYS A 1 318 ? -10.875 -0.560 177.740 1.00 18.08 297 LYS A CA 1
ATOM 2121 C C . LYS A 1 318 ? -11.015 -1.686 178.740 1.00 20.85 297 LYS A C 1
ATOM 2122 O O . LYS A 1 318 ? -11.954 -1.703 179.507 1.00 21.06 297 LYS A O 1
ATOM 2128 N N . GLU A 1 319 ? -10.099 -2.670 178.708 1.00 20.07 298 GLU A N 1
ATOM 2129 C CA . GLU A 1 319 ? -10.245 -3.832 179.616 1.00 21.58 298 GLU A CA 1
ATOM 2130 C C . GLU A 1 319 ? -8.969 -4.227 180.345 1.00 22.27 298 GLU A C 1
ATOM 2131 O O . GLU A 1 319 ? -7.852 -3.772 180.009 1.00 21.35 298 GLU A O 1
ATOM 2137 N N . THR A 1 320 ? -9.172 -5.086 181.342 1.00 21.12 299 THR A N 1
ATOM 2138 C CA . THR A 1 320 ? -8.077 -5.617 182.171 1.00 20.50 299 THR A CA 1
ATOM 2139 C C . THR A 1 320 ? -6.913 -6.070 181.290 1.00 19.22 299 THR A C 1
ATOM 2140 O O . THR A 1 320 ? -7.111 -6.693 180.228 1.00 20.37 299 THR A O 1
ATOM 2144 N N . SER A 1 321 ? -5.701 -5.685 181.722 1.00 19.23 300 SER A N 1
ATOM 2145 C CA . SER A 1 321 ? -4.4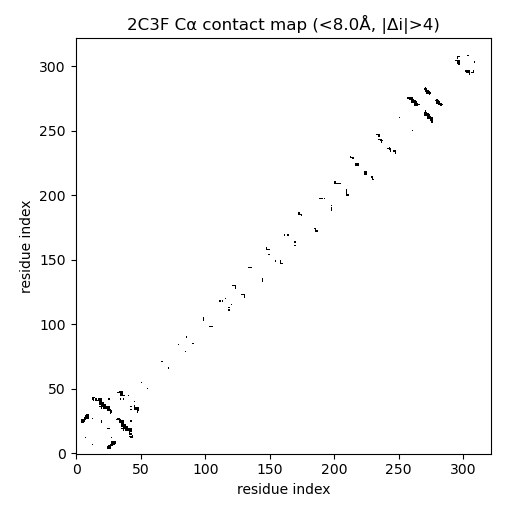91 -5.864 180.888 1.00 18.88 300 SER A CA 1
ATOM 2146 C C . SER A 1 321 ? -3.405 -6.507 181.761 1.00 18.66 300 SER A C 1
ATOM 2147 O O . SER A 1 321 ? -3.580 -6.686 182.977 1.00 19.41 300 SER A O 1
ATOM 2150 N N . GLN A 1 322 ? -2.277 -6.871 181.133 1.00 17.99 301 GLN A N 1
ATOM 2151 C CA . GLN A 1 322 ? -1.218 -7.641 181.802 1.00 19.64 301 GLN A CA 1
ATOM 2152 C C . GLN A 1 322 ? 0.158 -7.222 181.289 1.00 18.19 301 GLN A C 1
ATOM 2153 O O . GLN A 1 322 ? 0.354 -7.104 180.077 1.00 18.72 301 GLN A O 1
ATOM 2159 N N . ILE A 1 323 ? 1.080 -6.974 182.216 1.00 18.37 302 ILE A N 1
ATOM 2160 C CA . ILE A 1 323 ? 2.515 -6.788 181.894 1.00 19.09 302 ILE A CA 1
ATOM 2161 C C . ILE A 1 323 ? 3.270 -7.932 182.613 1.00 18.46 302 ILE A C 1
ATOM 2162 O O . ILE A 1 323 ? 3.143 -8.097 183.850 1.00 18.87 302 ILE A O 1
ATOM 2167 N N . ASP A 1 324 ? 4.059 -8.690 181.870 1.00 21.72 303 ASP A N 1
ATOM 2168 C CA . ASP A 1 324 ? 4.906 -9.743 182.518 1.00 22.31 303 ASP A CA 1
ATOM 2169 C C . ASP A 1 324 ? 6.209 -9.124 183.017 1.00 22.54 303 ASP A C 1
ATOM 2170 O O . ASP A 1 324 ? 7.284 -9.489 182.581 1.00 21.43 303 ASP A O 1
ATOM 2175 N N . GLY A 1 325 ? 6.085 -8.141 183.879 1.00 21.91 304 GLY A N 1
ATOM 2176 C CA . GLY A 1 325 ? 7.245 -7.350 184.280 1.00 20.30 304 GLY A CA 1
ATOM 2177 C C . GLY A 1 325 ? 6.754 -6.271 185.231 1.00 21.30 304 GLY A C 1
ATOM 2178 O O . GLY A 1 325 ? 5.640 -6.329 185.672 1.00 20.59 304 GLY A O 1
ATOM 2179 N N . ASN A 1 326 ? 7.597 -5.296 185.563 1.00 19.74 305 ASN A N 1
ATOM 2180 C CA . ASN A 1 326 ? 7.175 -4.250 186.460 1.00 19.67 305 ASN A CA 1
ATOM 2181 C C . ASN A 1 326 ? 6.682 -3.098 185.633 1.00 18.08 305 ASN A C 1
ATOM 2182 O O . ASN A 1 326 ? 6.872 -3.096 184.429 1.00 18.34 305 ASN A O 1
ATOM 2187 N N . LEU A 1 327 ? 6.016 -2.131 186.270 1.00 19.32 306 LEU A N 1
ATOM 2188 C CA . LEU A 1 327 ? 5.605 -0.910 185.558 1.00 20.05 306 LEU A CA 1
ATOM 2189 C C . LEU A 1 327 ? 6.217 0.263 186.332 1.00 19.67 306 LEU A C 1
ATOM 2190 O O . LEU A 1 327 ? 5.956 0.398 187.520 1.00 20.78 306 LEU A O 1
ATOM 2195 N N . LYS A 1 328 ? 7.061 1.061 185.681 1.00 21.31 307 LYS A N 1
ATOM 2196 C CA . LYS A 1 328 ? 7.665 2.265 186.308 1.00 22.17 307 LYS A CA 1
ATOM 2197 C C . LYS A 1 328 ? 6.726 3.450 186.032 1.00 22.24 307 LYS A C 1
ATOM 2198 O O . LYS A 1 328 ? 6.401 3.727 184.866 1.00 23.53 307 LYS A O 1
ATOM 2207 N N . LEU A 1 329 ? 6.267 4.137 187.066 1.00 22.30 308 LEU A N 1
ATOM 2208 C CA . LEU A 1 329 ? 5.308 5.257 186.845 1.00 22.65 308 LEU A CA 1
ATOM 2209 C C . LEU A 1 329 ? 5.436 6.300 187.961 1.00 23.71 308 LEU A C 1
ATOM 2210 O O . LEU A 1 329 ? 6.275 6.140 188.853 1.00 23.89 308 LEU A O 1
ATOM 2215 N N . LYS A 1 330 ? 4.600 7.354 187.914 1.00 24.22 309 LYS A N 1
ATOM 2216 C CA . LYS A 1 330 ? 4.641 8.399 188.955 1.00 24.25 309 LYS A CA 1
ATOM 2217 C C . LYS A 1 330 ? 3.794 8.094 190.181 1.00 24.77 309 LYS A C 1
ATOM 2218 O O . LYS A 1 330 ? 2.852 7.272 190.130 1.00 24.95 309 LYS A O 1
ATOM 2228 N N . ASP A 1 331 ? 4.170 8.721 191.301 1.00 23.97 310 ASP A N 1
ATOM 2229 C CA . ASP A 1 331 ? 3.451 8.585 192.568 1.00 25.68 310 ASP A CA 1
ATOM 2230 C C . ASP A 1 331 ? 2.016 9.077 192.354 1.00 25.16 310 ASP A C 1
ATOM 2231 O O . ASP A 1 331 ? 1.790 10.033 191.584 1.00 24.40 310 ASP A O 1
ATOM 2236 N N . PRO A 1 332 ? 1.052 8.376 192.965 1.00 25.86 311 PRO A N 1
ATOM 2237 C CA . PRO A 1 332 ? -0.346 8.647 192.746 1.00 26.65 311 PRO A CA 1
ATOM 2238 C C . PRO A 1 332 ? -0.764 9.952 193.412 1.00 27.84 311 PRO A C 1
ATOM 2239 O O . PRO A 1 332 ? -0.300 10.277 194.535 1.00 27.71 311 PRO A O 1
ATOM 2243 N N . THR A 1 333 ? -1.650 10.664 192.740 1.00 28.62 312 THR A N 1
ATOM 2244 C CA . THR A 1 333 ? -2.245 11.865 193.326 1.00 31.11 312 THR A CA 1
ATOM 2245 C C . THR A 1 333 ? -3.768 11.758 193.480 1.00 31.92 312 THR A C 1
ATOM 2246 O O . THR A 1 333 ? -4.348 12.416 194.354 1.00 33.64 312 THR A O 1
ATOM 2250 N N . ALA A 1 334 ? -4.414 10.901 192.694 1.00 30.68 313 ALA A N 1
ATOM 2251 C CA . ALA A 1 334 ? -5.859 10.737 192.766 1.00 29.67 313 ALA A CA 1
ATOM 2252 C C . ALA A 1 334 ? -6.160 9.357 193.273 1.00 29.03 313 ALA A C 1
ATOM 2253 O O . ALA A 1 334 ? -5.306 8.481 193.220 1.00 26.62 313 ALA A O 1
ATOM 2255 N N . ASN A 1 335 ? -7.369 9.147 193.771 1.00 28.22 314 ASN A N 1
ATOM 2256 C CA . ASN A 1 335 ? -7.694 7.871 194.383 1.00 28.22 314 ASN A CA 1
ATOM 2257 C C . ASN A 1 335 ? -7.647 6.701 193.422 1.00 27.26 314 ASN A C 1
ATOM 2258 O O . ASN A 1 335 ? -7.517 5.549 193.837 1.00 26.48 314 ASN A O 1
ATOM 2263 N N . ASP A 1 336 ? -7.854 6.961 192.142 1.00 25.42 315 ASP A N 1
ATOM 2264 C CA . ASP A 1 336 ? -7.828 5.852 191.202 1.00 25.26 315 ASP A CA 1
ATOM 2265 C C . ASP A 1 336 ? -6.516 5.694 190.464 1.00 24.18 315 ASP A C 1
ATOM 2266 O O . ASP A 1 336 ? -6.434 4.918 189.503 1.00 24.83 315 ASP A O 1
ATOM 2271 N N . HIS A 1 337 ? -5.482 6.371 190.939 1.00 23.10 316 HIS A N 1
ATOM 2272 C CA . HIS A 1 337 ? -4.132 6.168 190.407 1.00 21.31 316 HIS A CA 1
ATOM 2273 C C . HIS A 1 337 ? -3.436 4.962 190.999 1.00 21.01 316 HIS A C 1
ATOM 2274 O O . HIS A 1 337 ? -3.585 4.710 192.172 1.00 21.27 316 HIS A O 1
ATOM 2281 N N . ALA A 1 338 ? -2.671 4.228 190.177 1.00 21.87 317 ALA A N 1
ATOM 2282 C CA . ALA A 1 338 ? -1.879 3.111 190.679 1.00 21.46 317 ALA A CA 1
ATOM 2283 C C . ALA A 1 338 ? -0.893 3.701 191.677 1.00 22.44 317 ALA A C 1
ATOM 2284 O O . ALA A 1 338 ? -0.304 4.783 191.455 1.00 21.91 317 ALA A O 1
ATOM 2286 N N . ALA A 1 339 ? -0.735 3.007 192.792 1.00 21.96 318 ALA A N 1
ATOM 2287 C CA . ALA A 1 339 ? 0.239 3.382 193.807 1.00 21.41 318 ALA A CA 1
ATOM 2288 C C . ALA A 1 339 ? 1.626 2.804 193.466 1.00 23.11 318 ALA A C 1
ATOM 2289 O O . ALA A 1 339 ? 1.760 1.686 192.950 1.00 23.45 318 ALA A O 1
ATOM 2291 N N . THR A 1 340 ? 2.664 3.556 193.788 1.00 22.15 319 THR A N 1
ATOM 2292 C CA . THR A 1 340 ? 4.028 3.062 193.654 1.00 23.30 319 THR A CA 1
ATOM 2293 C C . THR A 1 340 ? 4.468 2.398 194.969 1.00 23.13 319 THR A C 1
ATOM 2294 O O . THR A 1 340 ? 3.897 2.604 196.056 1.00 23.13 319 THR A O 1
ATOM 2298 N N . LYS A 1 341 ? 5.556 1.648 194.872 1.00 23.39 320 LYS A N 1
ATOM 2299 C CA . LYS A 1 341 ? 6.210 1.082 196.028 1.00 24.42 320 LYS A CA 1
ATOM 2300 C C . LYS A 1 341 ? 6.586 2.180 197.031 1.00 24.90 320 LYS A C 1
ATOM 2301 O O . LYS A 1 341 ? 6.379 2.006 198.240 1.00 25.89 320 LYS A O 1
ATOM 2307 N N . ALA A 1 342 ? 7.130 3.308 196.543 1.00 25.45 321 ALA A N 1
ATOM 2308 C CA . ALA A 1 342 ? 7.491 4.449 197.405 1.00 25.63 321 ALA A CA 1
ATOM 2309 C C . ALA A 1 342 ? 6.283 4.970 198.161 1.00 25.79 321 ALA A C 1
ATOM 2310 O O . ALA A 1 342 ? 6.376 5.221 199.353 1.00 24.73 321 ALA A O 1
ATOM 2312 N N . TYR A 1 343 ? 5.140 5.064 197.482 1.00 25.76 322 TYR A N 1
ATOM 2313 C CA . TYR A 1 343 ? 3.912 5.542 198.150 1.00 25.63 322 TYR A CA 1
ATOM 2314 C C . TYR A 1 343 ? 3.510 4.579 199.282 1.00 25.30 322 TYR A C 1
ATOM 2315 O O . TYR A 1 343 ? 3.154 5.014 200.388 1.00 25.61 322 TYR A O 1
ATOM 2324 N N . VAL A 1 344 ? 3.520 3.283 199.010 1.00 24.61 323 VAL A N 1
ATOM 2325 C CA . VAL A 1 344 ? 3.182 2.301 200.020 1.00 24.41 323 VAL A CA 1
ATOM 2326 C C . VAL A 1 344 ? 4.164 2.394 201.195 1.00 25.44 323 VAL A C 1
ATOM 2327 O O . VAL A 1 344 ? 3.762 2.472 202.374 1.00 25.43 323 VAL A O 1
ATOM 2331 N N . ASP A 1 345 ? 5.455 2.359 200.871 1.00 26.52 324 ASP A N 1
ATOM 2332 C CA . ASP A 1 345 ? 6.486 2.290 201.917 1.00 27.63 324 ASP A CA 1
ATOM 2333 C C . ASP A 1 345 ? 6.424 3.492 202.857 1.00 27.94 324 ASP A C 1
ATOM 2334 O O . ASP A 1 345 ? 6.622 3.340 204.073 1.00 28.54 324 ASP A O 1
ATOM 2339 N N . LYS A 1 346 ? 6.164 4.667 202.281 1.00 27.79 325 LYS A N 1
ATOM 2340 C CA . LYS A 1 346 ? 5.977 5.904 203.042 1.00 29.21 325 LYS A CA 1
ATOM 2341 C C . LYS A 1 346 ? 4.731 5.832 203.917 1.00 28.75 325 LYS A C 1
ATOM 2342 O O . LYS A 1 346 ? 4.800 6.133 205.120 1.00 27.47 325 LYS A O 1
ATOM 2345 N N . ALA A 1 347 ? 3.598 5.400 203.344 1.00 27.61 326 ALA A N 1
ATOM 2346 C CA . ALA A 1 347 ? 2.387 5.258 204.167 1.00 27.74 326 ALA A CA 1
ATOM 2347 C C . ALA A 1 347 ? 2.580 4.331 205.364 1.00 27.34 326 ALA A C 1
ATOM 2348 O O . ALA A 1 347 ? 2.107 4.630 206.462 1.00 27.19 326 ALA A O 1
ATOM 2350 N N . ILE A 1 348 ? 3.288 3.218 205.143 1.00 28.05 327 ILE A N 1
ATOM 2351 C CA . ILE A 1 348 ? 3.547 2.243 206.178 1.00 27.97 327 ILE A CA 1
ATOM 2352 C C . ILE A 1 348 ? 4.480 2.887 207.261 1.00 28.94 327 ILE A C 1
ATOM 2353 O O . ILE A 1 348 ? 4.221 2.805 208.450 1.00 28.93 327 ILE A O 1
ATOM 2358 N N . SER A 1 349 ? 5.548 3.541 206.825 1.00 29.37 328 SER A N 1
ATOM 2359 C CA . SER A 1 349 ? 6.475 4.221 207.742 1.00 30.52 328 SER A CA 1
ATOM 2360 C C . SER A 1 349 ? 5.800 5.280 208.637 1.00 30.64 328 SER A C 1
ATOM 2361 O O . SER A 1 349 ? 6.068 5.357 209.837 1.00 30.49 328 SER A O 1
ATOM 2364 N N . GLU A 1 350 ? 4.944 6.101 208.036 1.00 31.37 329 GLU A N 1
ATOM 2365 C CA . GLU A 1 350 ? 4.206 7.138 208.766 1.00 33.00 329 GLU A CA 1
ATOM 2366 C C . GLU A 1 350 ? 3.266 6.559 209.791 1.00 33.82 329 GLU A C 1
ATOM 2367 O O . GLU A 1 350 ? 3.192 7.035 210.944 1.00 34.49 329 GLU A O 1
ATOM 2373 N N . LEU A 1 351 ? 2.537 5.526 209.395 1.00 33.52 330 LEU A N 1
ATOM 2374 C CA . LEU A 1 351 ? 1.699 4.835 210.344 1.00 34.22 330 LEU A CA 1
ATOM 2375 C C . LEU A 1 351 ? 2.499 4.256 211.532 1.00 34.88 330 LEU A C 1
ATOM 2376 O O . LEU A 1 351 ? 2.093 4.394 212.704 1.00 34.62 330 LEU A O 1
ATOM 2381 N N . LYS A 1 352 ? 3.605 3.581 211.227 1.00 35.54 331 LYS A N 1
ATOM 2382 C CA . LYS A 1 352 ? 4.528 3.102 212.255 1.00 36.33 331 LYS A CA 1
ATOM 2383 C C . LYS A 1 352 ? 4.974 4.209 213.233 1.00 36.74 331 LYS A C 1
ATOM 2384 O O . LYS A 1 352 ? 4.848 4.050 214.438 1.00 36.95 331 LYS A O 1
ATOM 2390 N N . LYS A 1 353 ? 5.487 5.330 212.721 1.00 37.53 332 LYS A N 1
ATOM 2391 C CA . LYS A 1 353 ? 5.869 6.461 213.583 1.00 38.26 332 LYS A CA 1
ATOM 2392 C C . LYS A 1 353 ? 4.680 7.000 214.404 1.00 39.34 332 LYS A C 1
ATOM 2393 O O . LYS A 1 353 ? 4.849 7.398 215.564 1.00 39.61 332 LYS A O 1
ATOM 2399 N N . LEU A 1 354 ? 3.495 7.027 213.797 1.00 40.25 333 LEU A N 1
ATOM 2400 C CA . LEU A 1 354 ? 2.288 7.572 214.454 1.00 42.15 333 LEU A CA 1
ATOM 2401 C C . LEU A 1 354 ? 1.866 6.664 215.597 1.00 42.77 333 LEU A C 1
ATOM 2402 O O . LEU A 1 354 ? 1.563 7.141 216.708 1.00 42.01 333 LEU A O 1
ATOM 2407 N N . ILE A 1 355 ? 1.861 5.353 215.344 1.00 42.71 334 ILE A N 1
ATOM 2408 C CA . ILE A 1 355 ? 1.393 4.442 216.377 1.00 44.29 334 ILE A CA 1
ATOM 2409 C C . ILE A 1 355 ? 2.329 4.460 217.581 1.00 45.52 334 ILE A C 1
ATOM 2410 O O . ILE A 1 355 ? 1.879 4.550 218.729 1.00 45.53 334 ILE A O 1
ATOM 2415 N N . LEU A 1 356 ? 3.626 4.382 217.302 1.00 46.66 335 LEU A N 1
ATOM 2416 C CA . LEU A 1 356 ? 4.618 4.098 218.338 1.00 48.76 335 LEU A CA 1
ATOM 2417 C C . LEU A 1 356 ? 5.156 5.385 218.979 1.00 49.93 335 LEU A C 1
ATOM 2418 O O . LEU A 1 356 ? 6.103 5.340 219.753 1.00 49.88 335 LEU A O 1
ATOM 2423 N N . LYS A 1 357 ? 4.581 6.519 218.575 1.00 51.35 336 LYS A N 1
ATOM 2424 C CA . LYS A 1 357 ? 4.446 7.697 219.444 1.00 53.72 336 LYS A CA 1
ATOM 2425 C C . LYS A 1 357 ? 4.547 8.986 218.663 1.00 54.20 336 LYS A C 1
ATOM 2426 O O . LYS A 1 357 ? 3.502 9.512 218.244 1.00 56.12 336 LYS A O 1
#

Secondary structure (DSSP, 8-state):
-----EEE-HHHHHH----PPTT-EEEETTT--EEE--SSS-GGGSPBSS---GGG-SS---GGGSPPHHHHHHHHHTSPPGGGS--HHHHHHHHTTS--TT-----S----------SS----TT--S-S-------S--SS-S-------TT--S-S------SSS-SS----PPPSS--S--S-------TTS-S-------SSS-SS------SSSSTTTTTT--S------PPTT-------S-----SS---S-SEEEEETTEEEEEE-TTS-EEESS----SS----PPP-STTSPPPHHHHHHHHHHHHHHHT-

Organism: Streptococcus pyogenes serotype M1 (NCBI:txid301447)